Protein AF-A0A377BA95-F1 (afdb_monomer_lite)

Secondary structure (DSSP, 8-state):
-TTTTTTHHHHHHHSS------------EE-TTS-EE--HHHHHHHHHHHHHHHHHHHHHTSTHHHHHHHHHHHHHHT--TTSS-HHHHHHHHHHHHHHHHHHHHHHHIIIIIHHHHTT-S-HHHHHHHHHHHHHHHHHHHS-HHHHHHHHHHTT------SSTTTSSSS-TT-SSSHHHHHHHHHHHTTTTSS---S---------S----PPP------

Organism: Escherichia coli (NCBI:txid562)

Structure (mmCIF, N/CA/C/O backbone):
data_AF-A0A377BA95-F1
#
_entry.id   AF-A0A377BA95-F1
#
loop_
_atom_site.group_PDB
_atom_site.id
_atom_site.type_symbol
_atom_site.label_atom_id
_atom_site.label_alt_id
_atom_site.label_comp_id
_atom_site.label_asym_id
_atom_site.label_entity_id
_atom_site.label_seq_id
_atom_site.pdbx_PDB_ins_code
_atom_site.Cartn_x
_atom_site.Cartn_y
_atom_site.Cartn_z
_atom_site.occupancy
_atom_site.B_iso_or_equiv
_atom_site.auth_seq_id
_atom_site.auth_comp_id
_atom_site.auth_asym_id
_atom_site.auth_atom_id
_atom_site.pdbx_PDB_model_num
ATOM 1 N N . MET A 1 1 ? 21.806 44.034 -6.966 1.00 55.59 1 MET A N 1
ATOM 2 C CA . MET A 1 1 ? 20.573 43.226 -6.787 1.00 55.59 1 MET A CA 1
ATOM 3 C C . MET A 1 1 ? 20.819 41.793 -6.278 1.00 55.59 1 MET A C 1
ATOM 5 O O . MET A 1 1 ? 20.029 41.333 -5.473 1.00 55.59 1 MET A O 1
ATOM 9 N N . ARG A 1 2 ? 21.925 41.099 -6.617 1.00 59.31 2 ARG A N 1
ATOM 10 C CA . ARG A 1 2 ? 22.234 39.731 -6.110 1.00 59.31 2 ARG A CA 1
ATOM 11 C C . ARG A 1 2 ? 22.498 39.597 -4.599 1.00 59.31 2 ARG A C 1
ATOM 13 O O . ARG A 1 2 ? 22.296 38.520 -4.063 1.00 59.31 2 ARG A O 1
ATOM 20 N N . ARG A 1 3 ? 22.920 40.667 -3.908 1.00 57.91 3 ARG A N 1
ATOM 21 C CA . ARG A 1 3 ? 23.192 40.630 -2.455 1.00 57.91 3 ARG A CA 1
ATOM 22 C C . ARG A 1 3 ? 21.936 40.708 -1.579 1.00 57.91 3 ARG A C 1
ATOM 24 O O . ARG A 1 3 ? 21.988 40.276 -0.440 1.00 57.91 3 ARG A O 1
ATOM 31 N N . LEU A 1 4 ? 20.812 41.200 -2.110 1.00 59.03 4 LEU A N 1
ATOM 3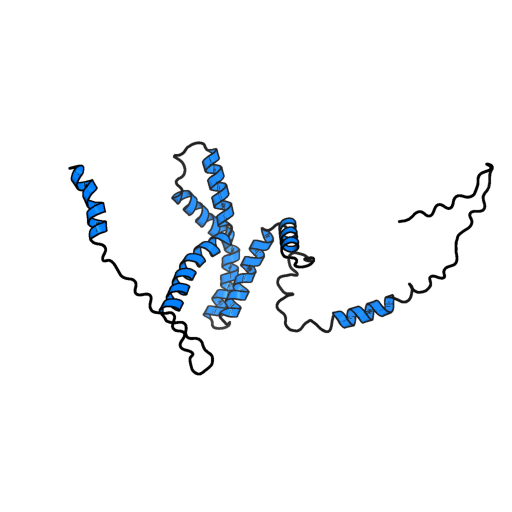2 C CA . LEU A 1 4 ? 19.538 41.271 -1.376 1.00 59.03 4 LEU A CA 1
ATOM 33 C C . LEU A 1 4 ? 18.839 39.903 -1.285 1.00 59.03 4 LEU A C 1
ATOM 35 O O . LEU A 1 4 ? 18.187 39.614 -0.289 1.00 59.03 4 LEU A O 1
ATOM 39 N N . LEU A 1 5 ? 19.053 39.024 -2.270 1.00 60.06 5 LEU A N 1
ATOM 40 C CA . LEU A 1 5 ? 18.499 37.662 -2.292 1.00 60.06 5 LEU A CA 1
ATOM 41 C C . LEU A 1 5 ? 19.150 36.722 -1.262 1.00 60.06 5 LEU A C 1
ATOM 43 O O . LEU A 1 5 ? 18.527 35.756 -0.840 1.00 60.06 5 LEU A O 1
ATOM 47 N N . SER A 1 6 ? 20.376 37.019 -0.821 1.00 61.09 6 SER A N 1
ATOM 48 C CA . SER A 1 6 ? 21.099 36.218 0.178 1.00 61.09 6 SER A CA 1
ATOM 49 C C . SER A 1 6 ? 20.719 36.553 1.625 1.00 61.09 6 SER A C 1
ATOM 51 O O . SER A 1 6 ? 20.999 35.761 2.518 1.00 61.09 6 SER A O 1
ATOM 53 N N . VAL A 1 7 ? 20.087 37.709 1.869 1.00 67.25 7 VAL A N 1
ATOM 54 C CA . VAL A 1 7 ? 19.721 38.175 3.223 1.00 67.25 7 VAL A CA 1
ATOM 55 C C . VAL A 1 7 ? 18.306 37.727 3.614 1.00 67.25 7 VAL A C 1
ATOM 57 O O . VAL A 1 7 ? 18.031 37.518 4.792 1.00 67.25 7 VAL A O 1
ATOM 60 N N . ALA A 1 8 ? 17.429 37.486 2.635 1.00 65.69 8 ALA A N 1
ATOM 61 C CA . ALA A 1 8 ? 16.061 37.014 2.854 1.00 65.69 8 ALA A CA 1
ATOM 62 C C . ALA A 1 8 ? 15.936 35.710 3.685 1.00 65.69 8 ALA A C 1
ATOM 64 O O . ALA A 1 8 ? 15.113 35.694 4.599 1.00 65.69 8 ALA A O 1
ATOM 65 N N . PRO A 1 9 ? 16.733 34.640 3.466 1.00 65.31 9 PRO A N 1
ATOM 66 C CA . PRO A 1 9 ? 16.607 33.421 4.273 1.00 65.31 9 PRO A CA 1
ATOM 67 C C . PRO A 1 9 ? 17.127 33.590 5.708 1.00 65.31 9 PRO A C 1
ATOM 69 O O . PRO A 1 9 ? 16.629 32.933 6.618 1.00 65.31 9 PRO A O 1
ATOM 72 N N . VAL A 1 10 ? 18.085 34.497 5.930 1.00 71.88 10 VAL A N 1
ATOM 73 C CA . VAL A 1 10 ? 18.627 34.801 7.267 1.00 71.88 10 VAL A CA 1
ATOM 74 C C . VAL A 1 10 ? 17.634 35.638 8.072 1.00 71.88 10 VAL A C 1
ATOM 76 O O . VAL A 1 10 ? 17.436 35.391 9.258 1.00 71.88 10 VAL A O 1
ATOM 79 N N . LEU A 1 11 ? 16.951 36.581 7.417 1.00 67.62 11 LEU A N 1
ATOM 80 C CA . LEU A 1 11 ? 15.905 37.382 8.051 1.00 67.62 11 LEU A CA 1
ATOM 81 C C . LEU A 1 11 ? 14.673 36.531 8.410 1.00 67.62 11 LEU A C 1
ATOM 83 O O . LEU A 1 11 ? 14.057 36.755 9.447 1.00 67.62 11 LEU A O 1
ATOM 87 N N . LEU A 1 12 ? 14.351 35.519 7.593 1.00 67.00 12 LEU A N 1
ATOM 88 C CA . LEU A 1 12 ? 13.265 34.571 7.866 1.00 67.00 12 LEU A CA 1
ATOM 89 C C . LEU A 1 12 ? 13.580 33.644 9.056 1.00 67.00 12 LEU A C 1
ATOM 91 O O . LEU A 1 12 ? 12.680 33.306 9.818 1.00 67.00 12 LEU A O 1
ATOM 95 N N . TRP A 1 13 ? 14.855 33.292 9.257 1.00 68.81 13 TRP A N 1
ATOM 96 C CA . TRP A 1 13 ? 15.325 32.547 10.434 1.00 68.81 13 TRP A CA 1
ATOM 97 C C . TRP A 1 13 ? 15.344 33.382 11.723 1.00 68.81 13 TRP A C 1
ATOM 99 O O . TRP A 1 13 ? 15.271 32.825 12.813 1.00 68.81 13 TRP A O 1
ATOM 109 N N . LEU A 1 14 ? 15.430 34.713 11.622 1.00 67.00 14 LEU A N 1
ATOM 110 C CA . LEU A 1 14 ? 15.412 35.597 12.794 1.00 67.00 14 LEU A CA 1
ATOM 111 C C . LEU A 1 14 ? 13.997 35.870 13.325 1.00 67.00 14 LEU A C 1
ATOM 113 O O . LEU A 1 14 ? 13.842 36.248 14.482 1.00 67.00 14 LEU A O 1
ATOM 117 N N . VAL A 1 15 ? 12.977 35.716 12.474 1.00 62.31 15 VAL A N 1
ATOM 118 C CA . VAL A 1 15 ? 11.579 36.057 12.791 1.00 62.31 15 VAL A CA 1
ATOM 119 C C . VAL A 1 15 ? 10.774 34.844 13.255 1.00 62.31 15 VAL A C 1
ATOM 121 O O . VAL A 1 15 ? 9.654 35.015 13.727 1.00 62.31 15 VAL A O 1
ATOM 124 N N . THR A 1 16 ? 11.317 33.622 13.211 1.00 66.62 16 THR A N 1
ATOM 125 C CA . THR A 1 16 ? 10.675 32.499 13.903 1.00 66.62 16 THR A CA 1
ATOM 126 C C . THR A 1 16 ? 10.673 32.780 15.405 1.00 66.62 16 THR A C 1
ATOM 128 O O . THR A 1 16 ? 11.751 32.795 16.006 1.00 66.62 16 THR A O 1
ATOM 131 N N . PRO A 1 17 ? 9.508 32.995 16.047 1.00 56.81 17 PRO A N 1
ATOM 132 C CA . PRO A 1 17 ? 9.472 33.017 17.495 1.00 56.81 17 PRO A CA 1
ATOM 133 C C . PRO A 1 17 ? 9.984 31.660 17.977 1.00 56.81 17 PRO A C 1
ATOM 135 O O . PRO A 1 17 ? 9.558 30.615 17.480 1.00 56.81 17 PRO A O 1
ATOM 138 N N . LEU A 1 18 ? 10.911 31.686 18.936 1.00 57.94 18 LEU A N 1
ATOM 139 C CA . LEU A 1 18 ? 11.235 30.542 19.779 1.00 57.94 18 LEU A CA 1
ATOM 140 C C . LEU A 1 18 ? 9.944 30.135 20.492 1.00 57.94 18 LEU A C 1
ATOM 142 O O . LEU A 1 18 ? 9.647 30.579 21.600 1.00 57.94 18 LEU A O 1
ATOM 146 N N . ALA A 1 19 ? 9.138 29.322 19.818 1.00 49.16 19 ALA A N 1
ATOM 147 C CA . ALA A 1 19 ? 8.060 28.592 20.434 1.00 49.16 19 ALA A CA 1
ATOM 148 C C . ALA A 1 19 ? 8.733 27.586 21.366 1.00 49.16 19 ALA A C 1
ATOM 150 O O . ALA A 1 19 ? 9.127 26.493 20.959 1.00 49.16 19 ALA A O 1
ATOM 151 N N . PHE A 1 20 ? 8.917 27.986 22.623 1.00 51.22 20 PHE A N 1
ATOM 152 C CA . PHE A 1 20 ? 9.126 27.046 23.707 1.00 51.22 20 PHE A CA 1
ATOM 153 C C . PHE A 1 20 ? 7.894 26.145 23.733 1.00 51.22 20 PHE A C 1
ATOM 155 O O . PHE A 1 20 ? 6.851 26.504 24.279 1.00 51.22 20 PHE A O 1
ATOM 162 N N . ALA A 1 21 ? 8.001 24.986 23.086 1.00 46.81 21 ALA A N 1
ATOM 163 C CA . ALA A 1 21 ? 7.075 23.889 23.269 1.00 46.81 21 ALA A CA 1
ATOM 164 C C . ALA A 1 21 ? 7.226 23.417 24.720 1.00 46.81 21 ALA A C 1
ATOM 166 O O . ALA A 1 21 ? 8.024 22.541 25.043 1.00 46.81 21 ALA A O 1
ATOM 167 N N . GLN A 1 22 ? 6.488 24.062 25.617 1.00 54.12 22 GLN A N 1
ATOM 168 C CA . GLN A 1 22 ? 6.165 23.523 26.926 1.00 54.12 22 GLN A CA 1
ATOM 169 C C . GLN A 1 22 ? 5.356 22.251 26.668 1.00 54.12 22 GLN A C 1
ATOM 171 O O . GLN A 1 22 ? 4.165 22.317 26.387 1.00 54.12 22 GLN A O 1
ATOM 176 N N . LEU A 1 23 ? 6.045 21.107 26.659 1.00 54.56 23 LEU A N 1
ATOM 177 C CA . LEU A 1 23 ? 5.448 19.775 26.612 1.00 54.56 23 LEU A CA 1
ATOM 178 C C . LEU A 1 23 ? 4.466 19.676 27.788 1.00 54.56 23 LEU A C 1
ATOM 180 O O . LEU A 1 23 ? 4.922 19.606 28.934 1.00 54.56 23 LEU A O 1
ATOM 184 N N . PRO A 1 24 ? 3.139 19.696 27.556 1.00 53.31 24 PRO A N 1
ATOM 185 C CA . PRO A 1 24 ? 2.188 19.474 28.627 1.00 53.31 24 PRO A CA 1
ATOM 186 C C . PRO A 1 24 ? 2.410 18.040 29.091 1.00 53.31 24 PRO A C 1
ATOM 188 O O . PRO A 1 24 ? 2.323 17.104 28.292 1.00 53.31 24 PRO A O 1
ATOM 191 N N . GLY A 1 25 ? 2.782 17.898 30.362 1.00 53.62 25 GLY A N 1
ATOM 192 C CA . GLY A 1 25 ? 3.110 16.625 30.980 1.00 53.62 25 GLY A CA 1
ATOM 193 C C . GLY A 1 25 ? 2.085 15.550 30.637 1.00 53.62 25 GLY A C 1
ATOM 194 O O . GLY A 1 25 ? 0.875 15.777 30.656 1.00 53.62 25 GLY A O 1
ATOM 195 N N . ILE A 1 26 ? 2.597 14.366 30.318 1.00 54.75 26 ILE A N 1
ATOM 196 C CA . ILE A 1 26 ? 1.829 13.130 30.233 1.00 54.75 26 ILE A CA 1
ATOM 197 C C . ILE A 1 26 ? 1.264 12.867 31.637 1.00 54.75 26 ILE A C 1
ATOM 199 O O . ILE A 1 26 ? 1.910 12.231 32.463 1.00 54.75 26 ILE A O 1
ATOM 203 N N . THR A 1 27 ? 0.098 13.427 31.958 1.00 56.44 27 THR A N 1
ATOM 204 C CA . THR A 1 27 ? -0.624 13.126 33.194 1.00 56.44 27 THR A CA 1
ATOM 205 C C . THR A 1 27 ? -1.756 12.167 32.845 1.00 56.44 27 THR A C 1
ATOM 207 O O . THR A 1 27 ? -2.765 12.536 32.250 1.00 56.44 27 THR A O 1
ATOM 210 N N . SER A 1 28 ? -1.567 10.888 33.163 1.00 51.59 28 SER A N 1
ATOM 211 C CA . SER A 1 28 ? -2.668 9.929 33.210 1.00 51.59 28 SER A CA 1
ATOM 212 C C . SER A 1 28 ? -3.498 10.262 34.447 1.00 51.59 28 SER A C 1
ATOM 214 O O . SER A 1 28 ? -3.078 9.969 35.567 1.00 51.59 28 SER A O 1
ATOM 216 N N . GLN A 1 29 ? -4.642 10.921 34.273 1.00 56.03 29 GLN A N 1
ATOM 217 C CA . GLN A 1 29 ? -5.657 10.954 35.322 1.00 56.03 29 GLN A CA 1
ATOM 218 C C . GLN A 1 29 ? -6.496 9.676 35.189 1.00 56.03 29 GLN A C 1
ATOM 220 O O . GLN A 1 29 ? -7.178 9.508 34.178 1.00 56.03 29 GLN A O 1
ATOM 225 N N . PRO A 1 30 ? -6.427 8.738 36.150 1.00 57.16 30 PRO A N 1
ATOM 226 C CA . PRO A 1 30 ? -7.321 7.592 36.153 1.00 57.16 30 PRO A CA 1
ATOM 227 C C . PRO A 1 30 ? -8.749 8.072 36.438 1.00 57.16 30 PRO A C 1
ATOM 229 O O . PRO A 1 30 ? -9.009 8.719 37.455 1.00 57.16 30 PRO A O 1
ATOM 232 N N . LEU A 1 31 ? -9.673 7.761 35.529 1.00 60.50 31 LEU A N 1
ATOM 233 C CA . LEU A 1 31 ? -11.098 8.023 35.702 1.00 60.50 31 LEU A CA 1
ATOM 234 C C . LEU A 1 31 ? -11.688 6.987 36.686 1.00 60.50 31 LEU A C 1
ATOM 236 O O . LEU A 1 31 ? -11.279 5.817 36.636 1.00 60.50 31 LEU A O 1
ATOM 240 N N . PRO A 1 32 ? -12.650 7.345 37.564 1.00 53.50 32 PRO A N 1
ATOM 241 C CA . PRO A 1 32 ? -13.314 6.377 38.436 1.00 53.50 32 PRO A CA 1
ATOM 242 C C . PRO A 1 32 ? -14.109 5.389 37.568 1.00 53.50 32 PRO A C 1
ATOM 244 O O . PRO A 1 32 ? -15.165 5.726 37.045 1.00 53.50 32 PRO A O 1
ATOM 247 N N . GLY A 1 33 ? -13.555 4.192 37.346 1.00 54.16 33 GLY A N 1
ATOM 248 C CA . GLY A 1 33 ? -14.111 3.187 36.427 1.00 54.16 33 GLY A CA 1
ATOM 249 C C . GLY A 1 33 ? -13.086 2.363 35.637 1.00 54.16 33 GLY A C 1
ATOM 250 O O . GLY A 1 33 ? -13.480 1.558 34.803 1.00 54.16 33 GLY A O 1
ATOM 251 N N . GLY A 1 34 ? -11.778 2.541 35.866 1.00 60.97 34 GLY A N 1
ATOM 252 C CA . GLY A 1 34 ? -10.737 1.732 35.208 1.00 60.97 34 GLY A CA 1
ATOM 253 C C . GLY A 1 34 ? -10.399 2.166 33.775 1.00 60.97 34 GLY A C 1
ATOM 254 O O . GLY A 1 34 ? -9.572 1.533 33.123 1.00 60.97 34 GLY A O 1
ATOM 255 N N . GLY A 1 35 ? -10.989 3.265 33.296 1.00 62.91 35 GLY A N 1
ATOM 256 C CA . GLY A 1 35 ? -10.611 3.916 32.045 1.00 62.91 35 GLY A CA 1
ATOM 257 C C . GLY A 1 35 ? -9.409 4.840 32.242 1.00 62.91 35 GLY A C 1
ATOM 258 O O . GLY A 1 35 ? -9.442 5.753 33.068 1.00 62.91 35 GLY A O 1
ATOM 259 N N . GLN A 1 36 ? -8.346 4.618 31.471 1.00 62.12 36 GLN A N 1
ATOM 260 C CA . GLN A 1 36 ? -7.231 5.557 31.361 1.00 62.12 36 GLN A CA 1
ATOM 261 C C . GLN A 1 36 ? -7.606 6.623 30.324 1.00 62.12 36 GLN A C 1
ATOM 263 O O . GLN A 1 36 ? -7.610 6.341 29.125 1.00 62.12 36 GLN A O 1
ATOM 268 N N . SER A 1 37 ? -7.937 7.842 30.759 1.00 58.00 37 SER A N 1
ATOM 269 C CA . SER A 1 37 ? -8.022 8.974 29.834 1.00 58.00 37 SER A CA 1
ATOM 270 C C . SER A 1 37 ? -6.602 9.442 29.530 1.00 58.00 37 SER A C 1
ATOM 272 O O . SER A 1 37 ? -5.944 10.060 30.371 1.00 58.00 37 SER A O 1
ATOM 274 N N . TRP A 1 38 ? -6.109 9.111 28.339 1.00 58.25 38 TRP A N 1
ATOM 275 C CA . TRP A 1 38 ? -4.887 9.701 27.804 1.00 58.25 38 TRP A CA 1
ATOM 276 C C . TRP A 1 38 ? -5.086 11.211 27.706 1.00 58.25 38 TRP A C 1
ATOM 278 O O . TRP A 1 38 ? -6.139 11.669 27.261 1.00 58.25 38 TRP A O 1
ATOM 288 N N . SER A 1 39 ? -4.104 11.998 28.145 1.00 71.19 39 SER A N 1
ATOM 289 C CA . SER A 1 39 ? -4.204 13.449 28.039 1.00 71.19 39 SER A CA 1
ATOM 290 C C . SER A 1 39 ? -4.442 13.840 26.569 1.00 71.19 39 SER A C 1
ATOM 292 O O . SER A 1 39 ? -3.853 13.253 25.658 1.00 71.19 39 SER A O 1
ATOM 294 N N . LEU A 1 40 ? -5.318 14.825 26.327 1.00 73.44 40 LEU A N 1
ATOM 295 C CA . LEU A 1 40 ? -5.670 15.350 24.993 1.00 73.44 40 LEU A CA 1
ATOM 296 C C . LEU A 1 40 ? -4.461 15.526 24.034 1.00 73.44 40 LEU A C 1
ATOM 298 O O . LEU A 1 40 ? -4.613 15.241 22.840 1.00 73.44 40 LEU A O 1
ATOM 302 N N . PRO A 1 41 ? -3.248 15.907 24.501 1.00 81.62 41 PRO A N 1
ATOM 303 C CA . PRO A 1 41 ? -2.050 15.941 23.659 1.00 81.62 41 PRO A CA 1
ATOM 304 C C . PRO A 1 41 ? -1.601 14.570 23.127 1.00 81.62 41 PRO A C 1
ATOM 306 O O . PRO A 1 41 ? -1.212 14.475 21.965 1.00 81.62 41 PRO A O 1
ATOM 309 N N . VAL A 1 42 ? -1.673 13.501 23.928 1.00 85.69 42 VAL A N 1
ATOM 310 C CA . VAL A 1 42 ? -1.249 12.146 23.522 1.00 85.69 42 VAL A CA 1
ATOM 311 C C . VAL A 1 42 ? -2.207 11.563 22.493 1.00 85.69 42 VAL A C 1
ATOM 313 O O . VAL A 1 42 ? -1.766 11.028 21.478 1.00 85.69 42 VAL A O 1
ATOM 316 N N . GLN A 1 43 ? -3.516 11.714 22.709 1.00 83.94 43 GLN A N 1
ATOM 317 C CA . GLN A 1 43 ? -4.520 11.258 21.747 1.00 83.94 43 GLN A CA 1
ATOM 318 C C . GLN A 1 43 ? -4.360 11.968 20.394 1.00 83.94 43 GLN A C 1
ATOM 320 O O . GLN A 1 43 ? -4.393 11.321 19.347 1.00 83.94 43 GLN A O 1
ATOM 325 N N . THR A 1 44 ? -4.110 13.281 20.411 1.00 89.12 44 THR A N 1
ATOM 326 C CA . THR A 1 44 ? -3.874 14.071 19.192 1.00 89.12 44 THR A CA 1
ATOM 327 C C . THR A 1 44 ? -2.578 13.656 18.489 1.00 89.12 44 THR A C 1
ATOM 329 O O . THR A 1 44 ? -2.560 13.508 17.267 1.00 89.12 44 THR A O 1
ATOM 332 N N . LEU A 1 45 ? -1.503 13.402 19.244 1.00 90.56 45 LEU A N 1
ATOM 333 C CA . LEU A 1 45 ? -0.227 12.928 18.702 1.00 90.56 45 LEU A CA 1
ATOM 334 C C . LEU A 1 45 ? -0.380 11.580 17.983 1.00 90.56 45 LEU A C 1
ATOM 336 O O . LEU A 1 45 ? 0.081 11.426 16.849 1.00 90.56 45 LEU A O 1
ATOM 340 N N . VAL A 1 46 ? -1.047 10.614 18.622 1.00 90.44 46 VAL A N 1
ATOM 341 C CA . VAL A 1 46 ? -1.304 9.288 18.039 1.00 90.44 46 VAL A CA 1
ATOM 342 C C . VAL A 1 46 ? -2.201 9.400 16.808 1.00 90.44 46 VAL A C 1
ATOM 344 O O . VAL A 1 46 ? -1.946 8.724 15.811 1.00 90.44 46 VAL A O 1
ATOM 347 N N . PHE A 1 47 ? -3.203 10.282 16.830 1.00 91.62 47 PHE A N 1
ATOM 348 C CA . PHE A 1 47 ? -4.089 10.507 15.689 1.00 91.62 47 PHE A CA 1
ATOM 349 C C . PHE A 1 47 ? -3.339 11.054 14.468 1.00 91.62 47 PHE A C 1
ATOM 351 O O . PHE A 1 47 ? -3.431 10.475 13.387 1.00 91.62 47 PHE A O 1
ATOM 358 N N . ILE A 1 48 ? -2.535 12.111 14.638 1.00 92.62 48 ILE A N 1
ATOM 359 C CA . ILE A 1 48 ? -1.747 12.701 13.541 1.00 92.62 48 ILE A CA 1
ATOM 360 C C . ILE A 1 48 ? -0.720 11.694 13.012 1.00 92.62 48 ILE A C 1
ATOM 362 O O . ILE A 1 48 ? -0.552 11.565 11.801 1.00 92.62 48 ILE A O 1
ATOM 366 N N . THR A 1 49 ? -0.074 10.941 13.905 1.00 93.94 49 THR A N 1
ATOM 367 C CA . THR A 1 49 ? 0.876 9.889 13.513 1.00 93.94 49 THR A CA 1
ATOM 368 C C . THR A 1 49 ? 0.178 8.788 12.719 1.00 93.94 49 THR A C 1
ATOM 370 O O . THR A 1 49 ? 0.658 8.374 11.671 1.00 93.94 49 THR A O 1
ATOM 373 N N . SER A 1 50 ? -0.994 8.335 13.159 1.00 94.25 50 SER A N 1
ATOM 374 C CA . SER A 1 50 ? -1.747 7.302 12.439 1.00 94.25 50 SER A CA 1
ATOM 375 C C . SER A 1 50 ? -2.181 7.797 11.058 1.00 94.25 50 SER A C 1
ATOM 377 O O . SER A 1 50 ? -2.041 7.075 10.074 1.00 94.25 50 SER A O 1
ATOM 379 N N . LEU A 1 51 ? -2.629 9.051 10.958 1.00 94.06 51 LEU A N 1
ATOM 380 C CA . LEU A 1 51 ? -3.090 9.655 9.707 1.00 94.06 51 LEU A CA 1
ATOM 381 C C . LEU A 1 51 ? -1.980 9.717 8.645 1.00 94.06 51 LEU A C 1
ATOM 383 O O . LEU A 1 51 ? -2.262 9.505 7.468 1.00 94.06 51 LEU A O 1
ATOM 387 N N . THR A 1 52 ? -0.719 9.933 9.033 1.00 94.50 52 THR A N 1
ATOM 388 C CA . THR A 1 52 ? 0.413 9.930 8.086 1.00 94.50 52 THR A CA 1
ATOM 389 C C . THR A 1 52 ? 0.857 8.525 7.676 1.00 94.50 52 THR A C 1
ATOM 391 O O . THR A 1 52 ? 1.290 8.333 6.539 1.00 94.50 52 THR A O 1
ATOM 394 N N . PHE A 1 53 ? 0.719 7.529 8.556 1.00 95.81 53 PHE A N 1
ATOM 395 C CA . PHE A 1 53 ? 1.107 6.144 8.269 1.00 95.81 53 PHE A CA 1
ATOM 396 C C . PHE A 1 53 ? 0.071 5.375 7.447 1.00 95.81 53 PHE A C 1
ATOM 398 O O . PHE A 1 53 ? 0.456 4.581 6.588 1.00 95.81 53 PHE A O 1
ATOM 405 N N . ILE A 1 54 ? -1.225 5.619 7.666 1.00 94.62 54 ILE A N 1
ATOM 406 C CA . ILE A 1 54 ? -2.320 4.966 6.930 1.00 94.62 54 ILE A CA 1
ATOM 407 C C . ILE A 1 54 ? -2.112 4.994 5.404 1.00 94.62 54 ILE A C 1
ATOM 409 O O . ILE A 1 54 ? -2.131 3.920 4.803 1.00 94.62 54 ILE A O 1
ATOM 413 N N . PRO A 1 55 ? -1.858 6.142 4.741 1.00 90.69 55 PRO A N 1
ATOM 414 C CA . PRO A 1 55 ? -1.692 6.162 3.290 1.00 90.69 55 PRO A CA 1
ATOM 415 C C . PRO A 1 55 ? -0.449 5.389 2.834 1.00 90.69 55 PRO A C 1
ATOM 417 O O . PRO A 1 55 ? -0.488 4.731 1.798 1.00 90.69 55 PRO A O 1
ATOM 420 N N . ALA A 1 56 ? 0.639 5.413 3.609 1.00 93.00 56 ALA A N 1
ATOM 421 C CA . ALA A 1 56 ? 1.851 4.670 3.277 1.00 93.00 56 ALA A CA 1
ATOM 422 C C . ALA A 1 56 ? 1.622 3.152 3.361 1.00 93.00 56 ALA A C 1
ATOM 424 O O . ALA A 1 56 ? 1.975 2.425 2.432 1.00 93.00 56 ALA A O 1
ATOM 425 N N . ILE A 1 57 ? 0.986 2.683 4.439 1.00 93.25 57 ILE A N 1
ATOM 426 C CA . ILE A 1 57 ? 0.669 1.263 4.642 1.00 93.25 57 ILE A CA 1
ATOM 427 C C . ILE A 1 57 ? -0.314 0.776 3.574 1.00 93.25 57 ILE A C 1
ATOM 429 O O . ILE A 1 57 ? -0.085 -0.275 2.978 1.00 93.25 57 ILE A O 1
ATOM 433 N N . LEU A 1 58 ? -1.358 1.557 3.273 1.00 92.12 58 LEU A N 1
ATOM 434 C CA . LEU A 1 58 ? -2.324 1.212 2.229 1.00 92.12 58 LEU A CA 1
ATOM 435 C C . LEU A 1 58 ? -1.638 1.008 0.877 1.00 92.12 58 LEU A C 1
ATOM 437 O O . LEU A 1 58 ? -1.872 -0.007 0.227 1.00 92.12 58 LEU A O 1
ATOM 441 N N . LEU A 1 59 ? -0.736 1.910 0.480 1.00 92.88 59 LEU A N 1
ATOM 442 C CA . LEU A 1 59 ? 0.015 1.751 -0.766 1.00 92.88 59 LEU A CA 1
ATOM 443 C C . LEU A 1 59 ? 0.906 0.500 -0.748 1.00 92.88 59 LEU A C 1
ATOM 445 O O . LEU A 1 59 ? 0.941 -0.221 -1.747 1.00 92.88 59 LEU A O 1
ATOM 449 N N . MET A 1 60 ? 1.563 0.194 0.376 1.00 91.56 60 MET A N 1
ATOM 450 C CA . MET A 1 60 ? 2.402 -1.007 0.509 1.00 91.56 60 MET A CA 1
ATOM 451 C C . MET A 1 60 ? 1.610 -2.320 0.463 1.00 91.56 60 MET A C 1
ATOM 453 O O . MET A 1 60 ? 2.146 -3.324 -0.000 1.00 91.56 60 MET A O 1
ATOM 457 N N . MET A 1 61 ? 0.348 -2.318 0.899 1.00 90.62 61 MET A N 1
ATOM 458 C CA . MET A 1 61 ? -0.540 -3.488 0.838 1.00 90.62 61 MET A CA 1
ATOM 459 C C . MET A 1 61 ? -1.121 -3.743 -0.563 1.00 90.62 61 MET A C 1
ATOM 461 O O . MET A 1 61 ? -1.759 -4.771 -0.787 1.00 90.62 61 MET A O 1
ATOM 465 N N . THR A 1 62 ? -0.911 -2.834 -1.518 1.00 93.19 62 THR A N 1
ATOM 466 C CA . THR A 1 62 ? -1.419 -2.961 -2.894 1.00 93.19 62 THR A CA 1
ATOM 467 C C . THR A 1 62 ? -0.329 -3.346 -3.902 1.00 93.19 62 THR A C 1
ATOM 469 O O . THR A 1 62 ? 0.856 -3.448 -3.586 1.00 93.19 62 THR A O 1
ATOM 472 N N . SER A 1 63 ? -0.712 -3.504 -5.173 1.00 92.69 63 SER A N 1
ATOM 473 C CA . SER A 1 63 ? 0.223 -3.694 -6.291 1.00 92.69 63 SER A CA 1
ATOM 474 C C . SER A 1 63 ? 1.094 -2.470 -6.611 1.00 92.69 63 SER A C 1
ATOM 476 O O . SER A 1 63 ? 1.990 -2.577 -7.454 1.00 92.69 63 SER A O 1
ATOM 478 N N . PHE A 1 64 ? 0.865 -1.324 -5.961 1.00 95.25 64 PHE A N 1
ATOM 479 C CA . PHE A 1 64 ? 1.561 -0.065 -6.232 1.00 95.25 64 PHE A CA 1
ATOM 480 C C . PHE A 1 64 ? 3.091 -0.204 -6.172 1.00 95.25 64 PHE A C 1
ATOM 482 O O . PHE A 1 64 ? 3.787 0.207 -7.104 1.00 95.25 64 PHE A O 1
ATOM 489 N N . THR A 1 65 ? 3.619 -0.862 -5.133 1.00 93.25 65 THR A N 1
ATOM 490 C CA . THR A 1 65 ? 5.069 -1.052 -4.939 1.00 93.25 65 THR A CA 1
ATOM 491 C C . THR A 1 65 ? 5.714 -1.838 -6.085 1.00 93.25 65 THR A C 1
ATOM 493 O O . THR A 1 65 ? 6.810 -1.505 -6.530 1.00 93.25 65 THR A O 1
ATOM 496 N N . ARG A 1 66 ? 5.034 -2.861 -6.624 1.00 93.62 66 ARG A N 1
ATOM 497 C CA . ARG A 1 66 ? 5.560 -3.643 -7.756 1.00 93.62 66 ARG A CA 1
ATOM 498 C C . ARG A 1 66 ? 5.603 -2.796 -9.029 1.00 93.62 66 ARG A C 1
ATOM 500 O O . ARG A 1 66 ? 6.602 -2.820 -9.742 1.00 93.62 66 ARG A O 1
ATOM 507 N N . ILE A 1 67 ? 4.547 -2.028 -9.292 1.00 95.12 67 ILE A N 1
ATOM 508 C CA . ILE A 1 67 ? 4.425 -1.197 -10.498 1.00 95.12 67 ILE A CA 1
ATOM 509 C C . ILE A 1 67 ? 5.485 -0.089 -10.506 1.00 95.12 67 ILE A C 1
ATOM 511 O O . ILE A 1 67 ? 6.174 0.092 -11.511 1.00 95.12 67 ILE A O 1
ATOM 515 N N . ILE A 1 68 ? 5.672 0.617 -9.384 1.00 94.19 68 ILE A N 1
ATOM 516 C CA . ILE A 1 68 ? 6.635 1.724 -9.315 1.00 94.19 68 ILE A CA 1
ATOM 517 C C . ILE A 1 68 ? 8.085 1.247 -9.450 1.00 94.19 68 ILE A C 1
ATOM 519 O O . ILE A 1 68 ? 8.883 1.916 -10.107 1.00 94.19 68 ILE A O 1
ATOM 523 N N . ILE A 1 69 ? 8.421 0.071 -8.904 1.00 93.12 69 ILE A N 1
ATOM 524 C CA . ILE A 1 69 ? 9.749 -0.534 -9.077 1.00 93.12 69 ILE A CA 1
ATOM 525 C C . ILE A 1 69 ? 9.982 -0.874 -10.552 1.00 93.12 69 ILE A C 1
ATOM 527 O O . ILE A 1 69 ? 11.018 -0.503 -11.098 1.00 93.12 69 ILE A O 1
ATOM 531 N N . VAL A 1 70 ? 9.021 -1.516 -11.224 1.00 94.31 70 VAL A N 1
ATOM 532 C CA . VAL A 1 70 ? 9.146 -1.871 -12.650 1.00 94.31 70 VAL A CA 1
ATOM 533 C C . VAL A 1 70 ? 9.317 -0.623 -13.521 1.00 94.31 70 VAL A C 1
ATOM 535 O O . VAL A 1 70 ? 10.212 -0.584 -14.364 1.00 94.31 70 VAL A O 1
ATOM 538 N N . PHE A 1 71 ? 8.526 0.427 -13.289 1.00 92.69 71 PHE A N 1
ATOM 539 C CA . PHE A 1 71 ? 8.678 1.697 -14.007 1.00 92.69 71 PHE A CA 1
ATOM 540 C C . PHE A 1 71 ? 10.003 2.406 -13.694 1.00 92.69 71 PHE A C 1
ATOM 542 O O . PHE A 1 71 ? 10.602 3.005 -14.588 1.00 92.69 71 PHE A O 1
ATOM 549 N N . GLY A 1 72 ? 10.500 2.304 -12.459 1.00 89.50 72 GLY A N 1
ATOM 550 C CA . GLY A 1 72 ? 11.820 2.807 -12.077 1.00 89.50 72 GLY A CA 1
ATOM 551 C C . GLY A 1 72 ? 12.960 2.079 -12.795 1.00 89.50 72 GLY A C 1
ATOM 552 O O . GLY A 1 72 ? 13.875 2.723 -13.311 1.00 89.50 72 GLY A O 1
ATOM 553 N N . LEU A 1 73 ? 12.882 0.749 -12.894 1.00 91.31 73 LEU A N 1
ATOM 554 C CA . LEU A 1 73 ? 13.847 -0.059 -13.644 1.00 91.31 73 LEU A CA 1
ATOM 555 C C . LEU A 1 73 ? 13.806 0.264 -15.142 1.00 91.31 73 LEU A C 1
ATOM 557 O O . LEU A 1 73 ? 14.861 0.448 -15.749 1.00 91.31 73 LEU A O 1
ATOM 561 N N . LEU A 1 74 ? 12.609 0.408 -15.720 1.00 90.56 74 LEU A N 1
ATOM 562 C CA . LEU A 1 74 ? 12.440 0.788 -17.124 1.00 90.56 74 LEU A CA 1
ATOM 563 C C . LEU A 1 74 ? 13.057 2.160 -17.413 1.00 90.56 74 LEU A C 1
ATOM 565 O O . LEU A 1 74 ? 13.743 2.327 -18.417 1.00 90.56 74 LEU A O 1
ATOM 569 N N . ARG A 1 75 ? 12.873 3.130 -16.512 1.00 86.88 75 ARG A N 1
ATOM 570 C CA . ARG A 1 75 ? 13.498 4.450 -16.643 1.00 86.88 75 ARG A CA 1
ATOM 571 C C . ARG A 1 75 ? 15.022 4.358 -16.683 1.00 86.88 75 ARG A C 1
ATOM 573 O O . ARG A 1 75 ? 15.641 4.973 -17.544 1.00 86.88 75 ARG A O 1
ATOM 580 N N . ASN A 1 76 ? 15.620 3.601 -15.767 1.00 85.88 76 ASN A N 1
ATOM 581 C CA . ASN A 1 76 ? 17.074 3.443 -15.725 1.00 85.88 76 ASN A CA 1
ATOM 582 C C . ASN A 1 76 ? 17.601 2.753 -16.991 1.00 85.88 76 ASN A C 1
ATOM 584 O O . ASN A 1 76 ? 18.666 3.114 -17.488 1.00 85.88 76 ASN A O 1
ATOM 588 N N . ALA A 1 77 ? 16.830 1.815 -17.547 1.00 88.25 77 ALA A N 1
ATOM 589 C CA . ALA A 1 77 ? 17.176 1.114 -18.778 1.00 88.25 77 ALA A CA 1
ATOM 590 C C . ALA A 1 77 ? 17.167 2.018 -20.027 1.00 88.25 77 ALA A C 1
ATOM 592 O O . ALA A 1 77 ? 17.911 1.750 -20.965 1.00 88.25 77 ALA A O 1
ATOM 593 N N . LEU A 1 78 ? 16.379 3.101 -20.044 1.00 86.69 78 LEU A N 1
ATOM 594 C CA . LEU A 1 78 ? 16.342 4.047 -21.169 1.00 86.69 78 LEU A CA 1
ATOM 595 C C . LEU A 1 78 ? 17.604 4.921 -21.269 1.00 86.69 78 LEU A C 1
ATOM 597 O O . LEU A 1 78 ? 17.806 5.572 -22.291 1.00 86.69 78 LEU A O 1
ATOM 601 N N . GLY A 1 79 ? 18.447 4.974 -20.231 1.00 81.50 79 GLY A N 1
ATOM 602 C CA . GLY A 1 79 ? 19.725 5.701 -20.248 1.00 81.50 79 GLY A CA 1
ATOM 603 C C . GLY A 1 79 ? 19.616 7.229 -20.370 1.00 81.50 79 GLY A C 1
ATOM 604 O O . GLY A 1 79 ? 20.631 7.921 -20.342 1.00 81.50 79 GLY A O 1
ATOM 605 N N . THR A 1 80 ? 18.404 7.781 -20.476 1.00 81.88 80 THR A N 1
ATOM 606 C CA . THR A 1 80 ? 18.155 9.221 -20.593 1.00 81.88 80 THR A CA 1
ATOM 607 C C . THR A 1 80 ? 17.661 9.801 -19.263 1.00 81.88 80 THR A C 1
ATOM 609 O O . THR A 1 80 ? 16.620 9.366 -18.767 1.00 81.88 80 THR A O 1
ATOM 612 N N . PRO A 1 81 ? 18.313 10.830 -18.690 1.00 70.38 81 PRO A N 1
ATOM 613 C CA . PRO A 1 81 ? 17.881 11.435 -17.425 1.00 70.38 81 PRO A CA 1
ATOM 614 C C . PRO A 1 81 ? 16.568 12.233 -17.544 1.00 70.38 81 PRO A C 1
ATOM 616 O O . PRO A 1 81 ? 15.904 12.483 -16.534 1.00 70.38 81 PRO A O 1
ATOM 619 N N . SER A 1 82 ? 16.188 12.609 -18.770 1.00 72.56 82 SER A N 1
ATOM 620 C CA . SER A 1 82 ? 15.112 13.557 -19.086 1.00 72.56 82 SER A CA 1
ATOM 621 C C . SER A 1 82 ? 13.719 12.934 -19.219 1.00 72.56 82 SER A C 1
ATOM 623 O O . SER A 1 82 ? 12.737 13.669 -19.284 1.00 72.56 82 SER A O 1
ATOM 625 N N . ALA A 1 83 ? 13.607 11.605 -19.264 1.00 76.50 83 ALA A N 1
ATOM 626 C CA . ALA A 1 83 ? 12.329 10.922 -19.438 1.00 76.50 83 ALA A CA 1
ATOM 627 C C . ALA A 1 83 ? 12.194 9.737 -18.474 1.00 76.50 83 ALA A C 1
ATOM 629 O O . ALA A 1 83 ? 13.150 8.974 -18.333 1.00 76.50 83 ALA A O 1
ATOM 630 N N . PRO A 1 84 ? 11.014 9.498 -17.869 1.00 72.38 84 PRO A N 1
ATOM 631 C CA . PRO A 1 84 ? 9.903 10.405 -17.517 1.00 72.38 84 PRO A CA 1
ATOM 632 C C . PRO A 1 84 ? 10.060 11.006 -16.094 1.00 72.38 84 PRO A C 1
ATOM 634 O O . PRO A 1 84 ? 10.722 10.399 -15.246 1.00 72.38 84 PRO A O 1
ATOM 637 N N . PRO A 1 85 ? 9.450 12.171 -15.781 1.00 87.62 85 PRO A N 1
ATOM 638 C CA . PRO A 1 85 ? 9.519 12.777 -14.446 1.00 87.62 85 PRO A CA 1
ATOM 639 C C . PRO A 1 85 ? 8.826 11.905 -13.385 1.00 87.62 85 PRO A C 1
ATOM 641 O O . PRO A 1 85 ? 7.785 11.301 -13.648 1.00 87.62 85 PRO A O 1
ATOM 644 N N . ASN A 1 86 ? 9.360 11.888 -12.156 1.00 87.69 86 ASN A N 1
ATOM 645 C CA . ASN A 1 86 ? 8.863 11.037 -11.057 1.00 87.69 86 ASN A CA 1
ATOM 646 C C . ASN A 1 86 ? 7.365 11.224 -10.780 1.00 87.69 86 ASN A C 1
ATOM 648 O O . ASN A 1 86 ? 6.674 10.264 -10.463 1.00 87.69 86 ASN A O 1
ATOM 652 N N . GLN A 1 87 ? 6.863 12.451 -10.930 1.00 91.19 87 GLN A N 1
ATOM 653 C CA . GLN A 1 87 ? 5.450 12.775 -10.728 1.00 91.19 87 GLN A CA 1
ATOM 654 C C . GLN A 1 87 ? 4.538 12.067 -11.741 1.00 91.19 87 GLN A C 1
ATOM 656 O O . GLN A 1 87 ? 3.470 11.590 -11.369 1.00 91.19 87 GLN A O 1
ATOM 661 N N . VAL A 1 88 ? 4.970 11.939 -13.001 1.00 92.75 88 VAL A N 1
ATOM 662 C CA . VAL A 1 88 ? 4.194 11.242 -14.040 1.00 92.75 88 VAL A CA 1
ATOM 663 C C . VAL A 1 88 ? 4.213 9.736 -13.800 1.00 92.75 88 VAL A C 1
ATOM 665 O O . VAL A 1 88 ? 3.167 9.100 -13.882 1.00 92.75 88 VAL A O 1
ATOM 668 N N . LEU A 1 89 ? 5.367 9.168 -13.429 1.00 91.31 89 LEU A N 1
ATOM 669 C CA . LEU A 1 89 ? 5.458 7.749 -13.065 1.00 91.31 89 LEU A CA 1
ATOM 670 C C . LEU A 1 89 ? 4.557 7.410 -11.873 1.00 91.31 89 LEU A C 1
ATOM 672 O O . LEU A 1 89 ? 3.875 6.388 -11.896 1.00 91.31 89 LEU A O 1
ATOM 676 N N . LEU A 1 90 ? 4.521 8.286 -10.865 1.00 92.94 90 LEU A N 1
ATOM 677 C CA . LEU A 1 90 ? 3.649 8.140 -9.704 1.00 92.94 90 LEU A CA 1
ATOM 678 C C . LEU A 1 90 ? 2.167 8.169 -10.104 1.00 92.94 90 LEU A C 1
ATOM 680 O O . LEU A 1 90 ? 1.403 7.306 -9.677 1.00 92.94 90 LEU A O 1
ATOM 684 N N . GLY A 1 91 ? 1.769 9.126 -10.949 1.00 94.12 91 GLY A N 1
ATOM 685 C CA . GLY A 1 91 ? 0.391 9.240 -11.434 1.00 94.12 91 GLY A CA 1
ATOM 686 C C . GLY A 1 91 ? -0.055 8.024 -12.248 1.00 94.12 91 GLY A C 1
ATOM 687 O O . GLY A 1 91 ? -1.118 7.462 -11.987 1.00 94.12 91 GLY A O 1
ATOM 688 N N . LEU A 1 92 ? 0.786 7.564 -13.180 1.00 93.88 92 LEU A N 1
ATOM 689 C CA . LEU A 1 92 ? 0.526 6.356 -13.968 1.00 93.88 92 LEU A CA 1
ATOM 690 C C . LEU A 1 92 ? 0.444 5.104 -13.083 1.00 93.88 92 LEU A C 1
ATOM 692 O O . LEU A 1 92 ? -0.439 4.269 -13.281 1.00 93.88 92 LEU A O 1
ATOM 696 N N . ALA A 1 93 ? 1.329 4.982 -12.089 1.00 94.56 93 ALA A N 1
ATOM 697 C CA . ALA A 1 93 ? 1.325 3.856 -11.161 1.00 94.56 93 ALA A CA 1
ATOM 698 C C . ALA A 1 93 ? 0.052 3.817 -10.304 1.00 94.56 93 ALA A C 1
ATOM 700 O O . ALA A 1 93 ? -0.524 2.743 -10.129 1.00 94.56 93 ALA A O 1
ATOM 701 N N . LEU A 1 94 ? -0.418 4.963 -9.800 1.00 94.50 94 LEU A N 1
ATOM 702 C CA . LEU A 1 94 ? -1.664 5.036 -9.030 1.00 94.50 94 LEU A CA 1
ATOM 703 C C . LEU A 1 94 ? -2.885 4.687 -9.886 1.00 94.50 94 LEU A C 1
ATOM 705 O O . LEU A 1 94 ? -3.718 3.895 -9.451 1.00 94.50 94 LEU A O 1
ATOM 709 N N . PHE A 1 95 ? -2.964 5.201 -11.115 1.00 95.56 95 PHE A N 1
ATOM 710 C CA . PHE A 1 95 ? -4.070 4.883 -12.020 1.00 95.56 95 PHE A CA 1
ATOM 711 C C . PHE A 1 95 ? -4.137 3.383 -12.343 1.00 95.56 95 PHE A C 1
ATOM 713 O O . PHE A 1 95 ? -5.190 2.758 -12.219 1.00 95.56 95 PHE A O 1
ATOM 720 N N . LEU A 1 96 ? -2.994 2.775 -12.676 1.00 95.19 96 LEU A N 1
ATOM 721 C CA . LEU A 1 96 ? -2.925 1.340 -12.946 1.00 95.19 96 LEU A CA 1
ATOM 722 C C . LEU A 1 96 ? -3.210 0.498 -11.692 1.00 95.19 96 LEU A C 1
ATOM 724 O O . LEU A 1 96 ? -3.810 -0.570 -11.789 1.00 95.19 96 LEU A O 1
ATOM 728 N N . THR A 1 97 ? -2.821 0.986 -10.510 1.00 94.88 97 THR A N 1
ATOM 729 C CA . THR A 1 97 ? -3.142 0.330 -9.234 1.00 94.88 97 THR A CA 1
ATOM 730 C C . THR A 1 97 ? -4.647 0.297 -9.002 1.00 94.88 97 THR A C 1
ATOM 732 O O . THR A 1 97 ? -5.165 -0.767 -8.680 1.00 94.88 97 THR A O 1
ATOM 735 N N . PHE A 1 98 ? -5.366 1.405 -9.212 1.00 94.50 98 PHE A N 1
ATOM 736 C CA . PHE A 1 98 ? -6.829 1.410 -9.095 1.00 94.50 98 PHE A CA 1
ATOM 737 C C . PHE A 1 98 ? -7.490 0.443 -10.079 1.00 94.50 98 PHE A C 1
ATOM 739 O O . PHE A 1 98 ? -8.391 -0.293 -9.689 1.00 94.50 98 PHE A O 1
ATOM 746 N N . PHE A 1 99 ? -6.996 0.376 -11.318 1.00 95.06 99 PHE A N 1
ATOM 747 C CA . PHE A 1 99 ? -7.494 -0.577 -12.310 1.00 95.06 99 PHE A CA 1
ATOM 748 C C . PHE A 1 99 ? -7.320 -2.039 -11.860 1.00 95.06 99 PHE A C 1
ATOM 750 O O . PHE A 1 99 ? -8.261 -2.825 -11.927 1.00 95.06 99 PHE A O 1
ATOM 757 N N . ILE A 1 100 ? -6.140 -2.402 -11.347 1.00 94.12 100 ILE A N 1
ATOM 758 C CA . ILE A 1 100 ? -5.857 -3.765 -10.863 1.00 94.12 100 ILE A CA 1
ATOM 759 C C . ILE A 1 100 ? -6.628 -4.077 -9.570 1.00 94.12 100 ILE A C 1
ATOM 761 O O . ILE A 1 100 ? -7.031 -5.220 -9.357 1.00 94.12 100 ILE A O 1
ATOM 765 N N . MET A 1 101 ? -6.840 -3.075 -8.712 1.00 95.12 101 MET A N 1
ATOM 766 C CA . MET A 1 101 ? -7.502 -3.234 -7.413 1.00 95.12 101 MET A CA 1
ATOM 767 C C . MET A 1 101 ? -9.029 -3.112 -7.464 1.00 95.12 101 MET A C 1
ATOM 769 O O . MET A 1 101 ? -9.657 -3.390 -6.445 1.00 95.12 101 MET A O 1
ATOM 773 N N . SER A 1 102 ? -9.638 -2.775 -8.608 1.00 95.19 102 SER A N 1
ATOM 774 C CA . SER A 1 102 ? -11.103 -2.709 -8.773 1.00 95.19 102 SER A CA 1
ATOM 775 C C . SER A 1 102 ? -11.856 -3.875 -8.104 1.00 95.19 102 SER A C 1
ATOM 777 O O . SER A 1 102 ? -12.662 -3.599 -7.219 1.00 95.19 102 SER A O 1
ATOM 779 N N . PRO A 1 103 ? -11.549 -5.166 -8.371 1.00 93.38 103 PRO A N 1
ATOM 780 C CA . PRO A 1 103 ? -12.299 -6.274 -7.767 1.00 93.38 103 PRO A CA 1
ATOM 781 C C . PRO A 1 103 ? -12.129 -6.389 -6.245 1.00 93.38 103 PRO A C 1
ATOM 783 O O . PRO A 1 103 ? -12.970 -6.977 -5.572 1.00 93.38 103 PRO A O 1
ATOM 786 N N . VAL A 1 104 ? -11.033 -5.871 -5.685 1.00 94.44 104 VAL A N 1
ATOM 787 C CA . VAL A 1 104 ? -10.798 -5.869 -4.233 1.00 94.44 104 VAL A CA 1
ATOM 788 C C . VAL A 1 104 ? -11.603 -4.748 -3.580 1.00 94.44 104 VAL A C 1
ATOM 790 O O . VAL A 1 104 ? -12.226 -4.970 -2.545 1.00 94.44 104 VAL A O 1
ATOM 793 N N . ILE A 1 105 ? -11.626 -3.566 -4.203 1.00 93.44 105 ILE A N 1
ATOM 794 C CA . ILE A 1 105 ? -12.408 -2.413 -3.742 1.00 93.44 105 ILE A CA 1
ATOM 795 C C . ILE A 1 105 ? -13.905 -2.743 -3.773 1.00 93.44 105 ILE A C 1
ATOM 797 O O . ILE A 1 105 ? -14.594 -2.475 -2.791 1.00 93.44 105 ILE A O 1
ATOM 801 N N . ASP A 1 106 ? -14.382 -3.391 -4.839 1.00 95.19 106 ASP A N 1
ATOM 802 C CA . ASP A 1 106 ? -15.789 -3.784 -4.982 1.00 95.19 106 ASP A CA 1
ATOM 803 C C . ASP A 1 106 ? -16.230 -4.746 -3.867 1.00 95.19 106 ASP A C 1
ATOM 805 O O . ASP A 1 106 ? -17.271 -4.538 -3.243 1.00 95.19 106 ASP A O 1
ATOM 809 N N . LYS A 1 107 ? -15.408 -5.758 -3.542 1.00 94.12 107 LYS A N 1
ATOM 810 C CA . LYS A 1 107 ? -15.674 -6.670 -2.415 1.00 94.12 107 LYS A CA 1
ATOM 811 C C . LYS A 1 107 ? -15.734 -5.929 -1.079 1.00 94.12 107 LYS A C 1
ATOM 813 O O . LYS A 1 107 ? -16.674 -6.115 -0.317 1.00 94.12 107 LYS A O 1
ATOM 818 N N . ILE A 1 108 ? -14.764 -5.053 -0.801 1.00 94.12 108 ILE A N 1
ATOM 819 C CA . ILE A 1 108 ? -14.746 -4.259 0.442 1.00 94.12 108 ILE A CA 1
ATOM 820 C C . ILE A 1 108 ? -15.994 -3.369 0.538 1.00 94.12 108 ILE A C 1
ATOM 822 O O . ILE A 1 108 ? -16.563 -3.213 1.621 1.00 94.12 108 ILE A O 1
ATOM 826 N N . TYR A 1 109 ? -16.436 -2.795 -0.581 1.00 94.44 109 TYR A N 1
ATOM 827 C CA . TYR A 1 109 ? -17.619 -1.944 -0.612 1.00 94.44 109 TYR A CA 1
ATOM 828 C C . TYR A 1 109 ? -18.889 -2.719 -0.229 1.00 94.44 109 TYR A C 1
ATOM 830 O O . TYR A 1 109 ? -19.628 -2.288 0.657 1.00 94.44 109 TYR A O 1
ATOM 838 N N . VAL A 1 110 ? -19.109 -3.882 -0.847 1.00 94.62 110 VAL A N 1
ATOM 839 C CA . VAL A 1 110 ? -20.302 -4.711 -0.612 1.00 94.62 110 VAL A CA 1
ATOM 840 C C . VAL A 1 110 ? -20.274 -5.380 0.767 1.00 94.62 110 VAL A C 1
ATOM 842 O O . VAL A 1 110 ? -21.284 -5.363 1.469 1.00 94.62 110 VAL A O 1
ATOM 845 N N . ASP A 1 111 ? -19.128 -5.927 1.179 1.00 91.62 111 ASP A N 1
ATOM 846 C CA . ASP A 1 111 ? -19.036 -6.782 2.371 1.00 91.62 111 ASP A CA 1
ATOM 847 C C . ASP A 1 111 ? -18.794 -6.003 3.674 1.00 91.62 111 ASP A C 1
ATOM 849 O O . ASP A 1 111 ? -19.148 -6.487 4.752 1.00 91.62 111 ASP A O 1
ATOM 853 N N . ALA A 1 112 ? -18.189 -4.810 3.601 1.00 92.94 112 ALA A N 1
ATOM 854 C CA . ALA A 1 112 ? -17.847 -4.009 4.778 1.00 92.94 112 ALA A CA 1
ATOM 855 C C . ALA A 1 112 ? -18.517 -2.630 4.779 1.00 92.94 112 ALA A C 1
ATOM 857 O O . ALA A 1 112 ? -19.156 -2.270 5.766 1.00 92.94 112 ALA A O 1
ATOM 858 N N . TYR A 1 113 ? -18.404 -1.852 3.698 1.00 92.56 113 TYR A N 1
ATOM 859 C CA . TYR A 1 113 ? -18.876 -0.461 3.704 1.00 92.56 113 TYR A CA 1
ATOM 860 C C . TYR A 1 113 ? -20.405 -0.348 3.736 1.00 92.56 113 TYR A C 1
ATOM 862 O O . TYR A 1 113 ? -20.950 0.373 4.572 1.00 92.56 113 TYR A O 1
ATOM 870 N N . GLN A 1 114 ? -21.104 -1.073 2.864 1.00 93.69 114 GLN A N 1
ATOM 871 C CA . GLN A 1 114 ? -22.562 -1.026 2.787 1.00 93.69 114 GLN A CA 1
ATOM 872 C C . GLN A 1 114 ? -23.259 -1.494 4.080 1.00 93.69 114 GLN A C 1
ATOM 874 O O . GLN A 1 114 ? -24.072 -0.735 4.610 1.00 93.69 114 GLN A O 1
ATOM 879 N N . PRO A 1 115 ? -22.916 -2.657 4.677 1.00 92.44 115 PRO A N 1
ATOM 880 C CA . PRO A 1 115 ? -23.521 -3.068 5.944 1.00 92.44 115 PRO A CA 1
ATOM 881 C C . PRO A 1 115 ? -23.130 -2.166 7.122 1.00 92.44 115 PRO A C 1
ATOM 883 O O . PRO A 1 115 ? -23.917 -2.031 8.057 1.00 92.44 115 PRO A O 1
ATOM 886 N N . PHE A 1 116 ? -21.956 -1.526 7.090 1.00 92.81 116 PHE A N 1
ATOM 887 C CA . PHE A 1 116 ? -21.573 -0.539 8.103 1.00 92.81 116 PHE A CA 1
ATOM 888 C C . PHE A 1 116 ? -22.394 0.752 7.982 1.00 92.81 116 PHE A C 1
ATOM 890 O O . PHE A 1 116 ? -22.862 1.276 8.989 1.00 92.81 116 PHE A O 1
ATOM 897 N N . SER A 1 117 ? -22.630 1.237 6.758 1.00 92.56 117 SER A N 1
ATOM 898 C CA . SER A 1 117 ? -23.469 2.418 6.511 1.00 92.56 117 SER A CA 1
ATOM 899 C C . SER A 1 117 ? -24.943 2.191 6.858 1.00 92.56 117 SER A C 1
ATOM 901 O O . SER A 1 117 ? -25.653 3.152 7.135 1.00 92.56 117 SER A O 1
ATOM 903 N N . GLU A 1 118 ? -25.408 0.944 6.811 1.00 94.69 118 GLU A N 1
ATOM 904 C CA . GLU A 1 118 ? -26.756 0.538 7.223 1.00 94.69 118 GLU A CA 1
ATOM 905 C C . GLU A 1 118 ? -26.833 0.175 8.721 1.00 94.69 118 GLU A C 1
ATOM 907 O O . GLU A 1 118 ? -27.853 -0.348 9.165 1.00 94.69 118 GLU A O 1
ATOM 912 N N . GLU A 1 119 ? -25.759 0.413 9.489 1.00 91.88 119 GLU A N 1
ATOM 913 C CA . GLU A 1 119 ? -25.631 0.103 10.925 1.00 91.88 119 GLU A CA 1
ATOM 914 C C . GLU A 1 119 ? -25.900 -1.376 11.276 1.00 91.88 119 GLU A C 1
ATOM 916 O O . GLU A 1 119 ? -26.232 -1.721 12.411 1.00 91.88 119 GLU A O 1
ATOM 921 N N . LYS A 1 120 ? -25.730 -2.284 10.306 1.00 89.50 120 LYS A N 1
ATOM 922 C CA . LYS A 1 120 ? -25.968 -3.727 10.481 1.00 89.50 120 LYS A CA 1
ATOM 923 C C . LYS A 1 120 ? -24.815 -4.446 11.177 1.00 89.50 120 LYS A C 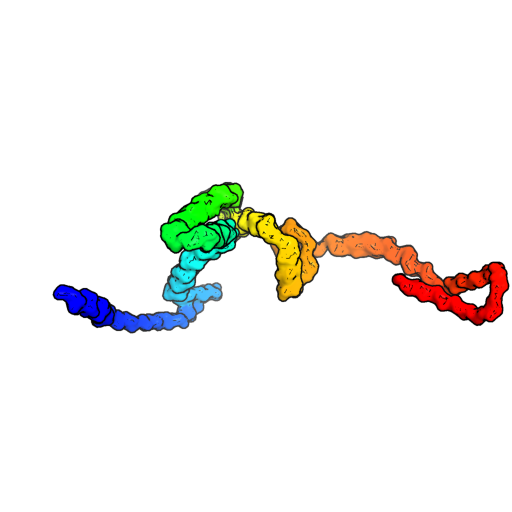1
ATOM 925 O O . LYS A 1 120 ? -25.034 -5.510 11.748 1.00 89.50 120 LYS A O 1
ATOM 930 N N . ILE A 1 121 ? -23.600 -3.900 11.099 1.00 90.75 121 ILE A N 1
ATOM 931 C CA . ILE A 1 121 ? -22.383 -4.487 11.676 1.00 90.75 121 ILE A CA 1
ATOM 932 C C . ILE A 1 121 ? -21.611 -3.466 12.512 1.00 90.75 121 ILE A C 1
ATOM 934 O O . ILE A 1 121 ? -21.634 -2.265 12.240 1.00 90.75 121 ILE A O 1
ATOM 938 N N . SER A 1 122 ? -20.889 -3.956 13.522 1.00 93.00 122 SER A N 1
ATOM 939 C CA . SER A 1 122 ? -19.980 -3.125 14.319 1.00 93.00 122 SER A CA 1
ATOM 940 C C . SER A 1 122 ? -18.749 -2.700 13.508 1.00 93.00 122 SER A C 1
ATOM 942 O O . SER A 1 122 ? -18.364 -3.361 12.542 1.00 93.00 122 SER A O 1
ATOM 944 N N . MET A 1 123 ? -18.076 -1.626 13.937 1.00 87.38 123 MET A N 1
ATOM 945 C CA . MET A 1 123 ? -16.823 -1.180 13.313 1.00 87.38 123 MET A CA 1
ATOM 946 C C . MET A 1 123 ? -15.751 -2.282 13.336 1.00 87.38 123 MET A C 1
ATOM 948 O O . MET A 1 123 ? -15.034 -2.458 12.356 1.00 87.38 123 MET A O 1
ATOM 952 N N . GLN A 1 124 ? -15.653 -3.061 14.420 1.00 90.31 124 GLN A N 1
ATOM 953 C CA . GLN A 1 124 ? -14.700 -4.172 14.509 1.00 90.31 124 GLN A CA 1
ATOM 954 C C . GLN A 1 124 ? -14.963 -5.242 13.442 1.00 90.31 124 GLN A C 1
ATOM 956 O O . GLN A 1 124 ? -14.031 -5.672 12.765 1.00 90.31 124 GLN A O 1
ATOM 961 N N . GLU A 1 125 ? -16.226 -5.627 13.253 1.00 90.25 125 GLU A N 1
ATOM 962 C CA . GLU A 1 125 ? -16.608 -6.630 12.255 1.00 90.25 125 GLU A CA 1
ATOM 963 C C . GLU A 1 125 ? -16.418 -6.107 10.822 1.00 90.25 125 GLU A C 1
ATOM 965 O O . GLU A 1 125 ? -15.972 -6.848 9.944 1.00 90.25 125 GLU A O 1
ATOM 970 N N . ALA A 1 126 ? -16.678 -4.816 10.586 1.00 88.75 126 ALA A N 1
ATOM 971 C CA . ALA A 1 126 ? -16.417 -4.170 9.301 1.00 88.75 126 ALA A CA 1
ATOM 972 C C . ALA A 1 126 ? -14.922 -4.190 8.939 1.00 88.75 126 ALA A C 1
ATOM 974 O O . ALA A 1 126 ? -14.570 -4.479 7.792 1.00 88.75 126 ALA A O 1
ATOM 975 N N . LEU A 1 127 ? -14.030 -3.941 9.908 1.00 90.44 127 LEU A N 1
ATOM 976 C CA . LEU A 1 127 ? -12.584 -4.068 9.694 1.00 90.44 127 LEU A CA 1
ATOM 977 C C . LEU A 1 127 ? -12.174 -5.511 9.385 1.00 90.44 127 LEU A C 1
ATOM 979 O O . LEU A 1 127 ? -11.348 -5.729 8.498 1.00 90.44 127 LEU A O 1
ATOM 983 N N . GLU A 1 128 ? -12.730 -6.489 10.099 1.00 90.31 128 GLU A N 1
ATOM 984 C CA . GLU A 1 128 ? -12.395 -7.900 9.899 1.00 90.31 128 GLU A CA 1
ATOM 985 C C . GLU A 1 128 ? -12.834 -8.390 8.513 1.00 90.31 128 GLU A C 1
ATOM 987 O O . GLU A 1 128 ? -12.017 -8.936 7.765 1.00 90.31 128 GLU A O 1
ATOM 992 N N . LYS A 1 129 ? -14.082 -8.105 8.121 1.00 90.25 129 LYS A N 1
ATOM 993 C CA . LYS A 1 129 ? -14.607 -8.418 6.782 1.00 90.25 129 LYS A CA 1
ATOM 994 C C . LYS A 1 129 ? -13.846 -7.685 5.681 1.00 90.25 129 LYS A C 1
ATOM 996 O O . LYS A 1 129 ? -13.489 -8.300 4.681 1.00 90.25 129 LYS A O 1
ATOM 1001 N N . GLY A 1 130 ? -13.509 -6.410 5.883 1.00 89.81 130 GLY A N 1
ATOM 1002 C CA . GLY A 1 130 ? -12.711 -5.628 4.932 1.00 89.81 130 GLY A CA 1
ATOM 1003 C C . GLY A 1 130 ? -11.268 -6.129 4.771 1.00 89.81 130 GLY A C 1
ATOM 1004 O O . GLY A 1 130 ? -10.677 -5.992 3.697 1.00 89.81 130 GLY A O 1
ATOM 1005 N N . ALA A 1 131 ? -10.696 -6.760 5.800 1.00 90.00 131 ALA A N 1
ATOM 1006 C CA . ALA A 1 131 ? -9.348 -7.323 5.744 1.00 90.00 131 ALA A CA 1
ATOM 1007 C C . ALA A 1 131 ? -9.272 -8.649 4.963 1.00 90.00 131 ALA A C 1
ATOM 1009 O O . ALA A 1 131 ? -8.208 -8.976 4.427 1.00 90.00 131 ALA A O 1
ATOM 1010 N N . GLN A 1 132 ? -10.370 -9.407 4.861 1.00 91.75 132 GLN A N 1
ATOM 1011 C CA . GLN A 1 132 ? -10.406 -10.686 4.138 1.00 91.75 132 GLN A CA 1
ATOM 1012 C C . GLN A 1 132 ? -10.026 -10.576 2.648 1.00 91.75 132 GLN A C 1
ATOM 1014 O O . GLN A 1 132 ? -9.089 -11.270 2.239 1.00 91.75 132 GLN A O 1
ATOM 1019 N N . PRO A 1 133 ? -10.646 -9.703 1.824 1.00 92.19 133 PRO A N 1
ATOM 1020 C CA . PRO A 1 133 ? -10.297 -9.593 0.406 1.00 92.19 133 PRO A CA 1
ATOM 1021 C C . PRO A 1 133 ? -8.868 -9.070 0.189 1.00 92.19 133 PRO A C 1
ATOM 1023 O O . PRO A 1 133 ? -8.193 -9.498 -0.749 1.00 92.19 133 PRO A O 1
ATOM 1026 N N . LEU A 1 134 ? -8.363 -8.205 1.080 1.00 89.56 134 LEU A N 1
ATOM 1027 C CA . LEU A 1 134 ? -6.963 -7.762 1.059 1.00 89.56 134 LEU A CA 1
ATOM 1028 C C . LEU A 1 134 ? -6.006 -8.929 1.322 1.00 89.56 134 LEU A C 1
ATOM 1030 O O . LEU A 1 134 ? -5.003 -9.089 0.623 1.00 89.56 134 LEU A O 1
ATOM 1034 N N . ARG A 1 135 ? -6.320 -9.775 2.307 1.00 89.12 135 ARG A N 1
ATOM 1035 C CA . ARG A 1 135 ? -5.525 -10.963 2.632 1.00 89.12 135 ARG A CA 1
ATOM 1036 C C . ARG A 1 135 ? -5.535 -11.980 1.496 1.00 89.12 135 ARG A C 1
ATOM 1038 O O . ARG A 1 135 ? -4.476 -12.495 1.146 1.00 89.12 135 ARG A O 1
ATOM 1045 N N . GLU A 1 136 ? -6.695 -12.233 0.900 1.00 89.81 136 GLU A N 1
ATOM 1046 C CA . GLU A 1 136 ? -6.838 -13.121 -0.258 1.00 89.81 136 GLU A CA 1
ATOM 1047 C C . GLU A 1 136 ? -5.994 -12.626 -1.445 1.00 89.81 136 GLU A C 1
ATOM 1049 O O . GLU A 1 136 ? -5.254 -13.402 -2.056 1.00 89.81 136 GLU A O 1
ATOM 1054 N N . PHE A 1 137 ? -6.033 -11.320 -1.731 1.00 89.50 137 PHE A N 1
ATOM 1055 C CA . PHE A 1 137 ? -5.193 -10.707 -2.759 1.00 89.50 137 PHE A CA 1
ATOM 1056 C C . PHE A 1 137 ? -3.698 -10.909 -2.473 1.00 89.50 137 PHE A C 1
ATOM 1058 O O . PHE A 1 137 ? -2.963 -11.354 -3.355 1.00 89.50 137 PHE A O 1
ATOM 1065 N N . MET A 1 138 ? -3.244 -10.650 -1.243 1.00 88.44 138 MET A N 1
ATOM 1066 C CA . MET A 1 138 ? -1.836 -10.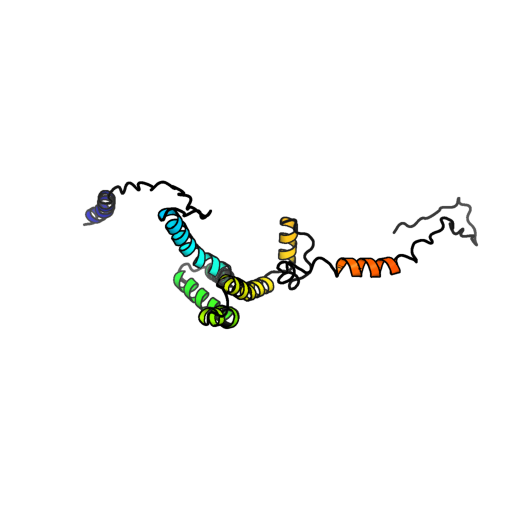826 -0.866 1.00 88.44 138 MET A CA 1
ATOM 1067 C C . MET A 1 138 ? -1.381 -12.289 -0.948 1.00 88.44 138 MET A C 1
ATOM 1069 O O . MET A 1 138 ? -0.283 -12.557 -1.444 1.00 88.44 138 MET A O 1
ATOM 1073 N N . LEU A 1 139 ? -2.215 -13.242 -0.516 1.00 88.81 139 LEU A N 1
ATOM 1074 C CA . LEU A 1 139 ? -1.894 -14.673 -0.574 1.00 88.81 139 LEU A CA 1
ATOM 1075 C C . LEU A 1 139 ? -1.723 -15.150 -2.017 1.00 88.81 139 LEU A C 1
ATOM 1077 O O . LEU A 1 139 ? -0.771 -15.868 -2.302 1.00 88.81 139 LEU A O 1
ATOM 1081 N N . ARG A 1 140 ? -2.558 -14.673 -2.947 1.00 88.88 140 ARG A N 1
ATOM 1082 C CA . ARG A 1 140 ? -2.404 -14.974 -4.381 1.00 88.88 140 ARG A CA 1
ATOM 1083 C C . ARG A 1 140 ? -1.101 -14.442 -4.983 1.00 88.88 140 ARG A C 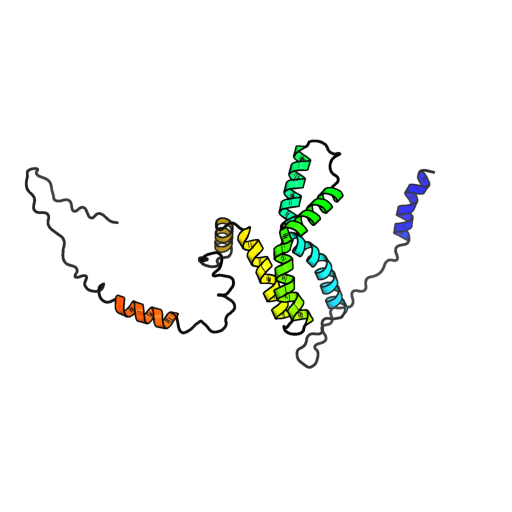1
ATOM 1085 O O . ARG A 1 140 ? -0.633 -14.978 -5.981 1.00 88.88 140 ARG A O 1
ATOM 1092 N N . GLN A 1 141 ? -0.533 -13.377 -4.416 1.00 86.62 141 GLN A N 1
ATOM 1093 C CA . GLN A 1 141 ? 0.715 -12.771 -4.894 1.00 86.62 141 GLN A CA 1
ATOM 1094 C C . GLN A 1 141 ? 1.968 -13.308 -4.185 1.00 86.62 141 GLN A C 1
ATOM 1096 O O . GLN A 1 141 ? 3.078 -12.999 -4.627 1.00 86.62 141 GLN A O 1
ATOM 1101 N N . THR A 1 142 ? 1.810 -14.077 -3.103 1.00 88.06 142 THR A N 1
ATOM 1102 C CA . THR A 1 142 ? 2.919 -14.594 -2.290 1.00 88.06 142 THR A CA 1
ATOM 1103 C C . THR A 1 142 ? 3.207 -16.043 -2.656 1.00 88.06 142 THR A C 1
ATOM 1105 O O . THR A 1 142 ? 2.300 -16.865 -2.747 1.00 88.06 142 THR A O 1
ATOM 1108 N N . ARG A 1 143 ? 4.482 -16.384 -2.857 1.00 88.69 143 ARG A N 1
ATOM 1109 C CA . ARG A 1 143 ? 4.873 -17.755 -3.196 1.00 88.69 143 ARG A CA 1
ATOM 1110 C C . ARG A 1 143 ? 4.830 -18.629 -1.945 1.00 88.69 143 ARG A C 1
ATOM 1112 O O . ARG A 1 143 ? 5.236 -18.207 -0.864 1.00 88.69 143 ARG A O 1
ATOM 1119 N N . GLU A 1 144 ? 4.429 -19.884 -2.107 1.00 84.12 144 GLU A N 1
ATOM 1120 C CA . GLU A 1 144 ? 4.386 -20.858 -1.006 1.00 84.12 144 GLU A CA 1
ATOM 1121 C C . GLU A 1 144 ? 5.762 -21.075 -0.358 1.00 84.12 144 GLU A C 1
ATOM 1123 O O . GLU A 1 144 ? 5.865 -21.215 0.859 1.00 84.12 144 GLU A O 1
ATOM 1128 N N . ALA A 1 145 ? 6.832 -21.029 -1.159 1.00 85.56 145 ALA A N 1
ATOM 1129 C CA . ALA A 1 145 ? 8.206 -21.120 -0.670 1.00 85.56 145 ALA A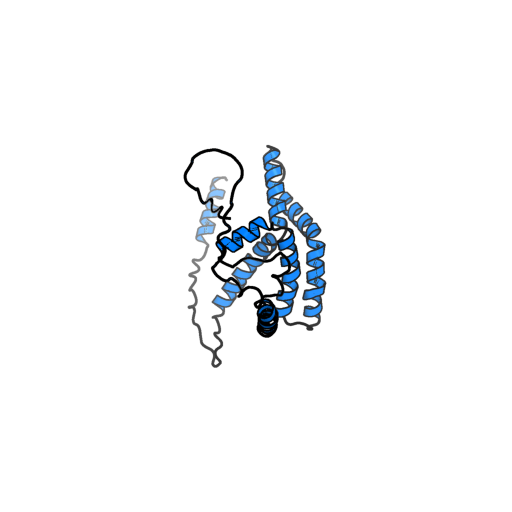 CA 1
ATOM 1130 C C . ALA A 1 145 ? 8.569 -19.966 0.283 1.00 85.56 145 ALA A C 1
ATOM 1132 O O . ALA A 1 145 ? 9.193 -20.202 1.318 1.00 85.56 145 ALA A O 1
ATOM 1133 N N . ASP A 1 146 ? 8.131 -18.742 -0.032 1.00 88.25 146 ASP A N 1
ATOM 1134 C CA . ASP A 1 146 ? 8.387 -17.559 0.794 1.00 88.25 146 ASP A CA 1
ATOM 1135 C C . ASP A 1 146 ? 7.585 -17.648 2.103 1.00 88.25 146 ASP A C 1
ATOM 1137 O O . ASP A 1 146 ? 8.124 -17.406 3.183 1.00 88.25 146 ASP A O 1
ATOM 1141 N N . LEU A 1 147 ? 6.326 -18.107 2.039 1.00 83.38 147 LEU A N 1
ATOM 1142 C CA . LEU A 1 147 ? 5.504 -18.373 3.228 1.00 83.38 147 LEU A CA 1
ATOM 1143 C C . LEU A 1 147 ? 6.138 -19.432 4.140 1.00 83.38 147 LEU A C 1
ATOM 1145 O O . LEU A 1 147 ? 6.192 -19.249 5.357 1.00 83.38 147 LEU A O 1
ATOM 1149 N N . GLY A 1 148 ? 6.644 -20.524 3.563 1.00 82.88 148 GLY A N 1
ATOM 1150 C CA . GLY A 1 148 ? 7.326 -21.584 4.302 1.00 82.88 148 GLY A CA 1
ATOM 1151 C C . GLY A 1 148 ? 8.624 -21.109 4.960 1.00 82.88 148 GLY A C 1
ATOM 1152 O O . GLY A 1 148 ? 8.910 -21.495 6.094 1.00 82.88 148 GLY A O 1
ATOM 1153 N N . LEU A 1 149 ? 9.386 -20.239 4.290 1.00 86.38 149 LEU A N 1
ATOM 1154 C CA . LEU A 1 149 ? 10.582 -19.619 4.861 1.00 86.38 149 LEU A CA 1
ATOM 1155 C C . LEU A 1 149 ? 10.230 -18.747 6.074 1.00 86.38 149 LEU A C 1
ATOM 1157 O O . LEU A 1 149 ? 10.814 -18.933 7.142 1.00 86.38 149 LEU A O 1
ATOM 1161 N N . PHE A 1 150 ? 9.253 -17.846 5.943 1.00 86.50 150 PHE A N 1
ATOM 1162 C CA . PHE A 1 150 ? 8.837 -16.989 7.057 1.00 86.50 150 PHE A CA 1
ATOM 1163 C C . PHE A 1 150 ? 8.246 -17.786 8.222 1.00 86.50 150 PHE A C 1
ATOM 1165 O O . PHE A 1 150 ? 8.509 -17.452 9.373 1.00 86.50 150 PHE A O 1
ATOM 1172 N N . ALA A 1 151 ? 7.521 -18.873 7.951 1.00 84.56 151 ALA A N 1
ATOM 1173 C CA . ALA A 1 151 ? 7.007 -19.761 8.992 1.00 84.56 151 ALA A CA 1
ATOM 1174 C C . ALA A 1 151 ? 8.122 -20.390 9.832 1.00 84.56 151 ALA A C 1
ATOM 1176 O O . ALA A 1 151 ? 8.040 -20.408 11.060 1.00 84.56 151 ALA A O 1
ATOM 1177 N N . ARG A 1 152 ? 9.181 -20.860 9.157 1.00 82.69 152 ARG A N 1
ATOM 1178 C CA . ARG A 1 152 ? 10.373 -21.433 9.795 1.00 82.69 152 ARG A CA 1
ATOM 1179 C C . ARG A 1 152 ? 11.120 -20.385 10.614 1.00 82.69 152 ARG A C 1
ATOM 1181 O O . ARG A 1 152 ? 11.499 -20.670 11.742 1.00 82.69 152 ARG A O 1
ATOM 1188 N N . LEU A 1 153 ? 11.283 -19.172 10.083 1.00 88.38 153 LEU A N 1
ATOM 1189 C CA . LEU A 1 153 ? 11.913 -18.062 10.809 1.00 88.38 153 LEU A CA 1
ATOM 1190 C C . LEU A 1 153 ? 11.093 -17.622 12.031 1.00 88.38 153 LEU A C 1
ATOM 1192 O O . LEU A 1 153 ? 11.664 -17.271 13.059 1.00 88.38 153 LEU A O 1
ATOM 1196 N N . ALA A 1 154 ? 9.763 -17.669 11.937 1.00 87.12 154 ALA A N 1
ATOM 1197 C CA . ALA A 1 154 ? 8.856 -17.304 13.020 1.00 87.12 154 ALA A CA 1
ATOM 1198 C C . ALA A 1 154 ? 8.646 -18.423 14.059 1.00 87.12 154 ALA A C 1
ATOM 1200 O O . ALA A 1 154 ? 7.906 -18.213 15.018 1.00 87.12 154 ALA A O 1
ATOM 1201 N N . ASN A 1 155 ? 9.244 -19.611 13.875 1.00 80.06 155 ASN A N 1
ATOM 1202 C CA . ASN A 1 155 ? 8.996 -20.815 14.687 1.00 80.06 155 ASN A CA 1
ATOM 1203 C C . ASN A 1 155 ? 7.503 -21.164 14.863 1.00 80.06 155 ASN A C 1
ATOM 1205 O O . ASN A 1 155 ? 7.111 -21.871 15.790 1.00 80.06 155 ASN A O 1
ATOM 1209 N N . THR A 1 156 ? 6.647 -20.699 13.956 1.00 68.69 156 THR A N 1
ATOM 1210 C CA . THR A 1 156 ? 5.269 -21.178 13.859 1.00 68.69 156 THR A CA 1
ATOM 1211 C C . THR A 1 156 ? 5.337 -22.511 13.114 1.00 68.69 156 THR A C 1
ATOM 1213 O O . THR A 1 156 ? 5.969 -22.538 12.064 1.00 68.69 156 THR A O 1
ATOM 1216 N N . GLY A 1 157 ? 4.769 -23.600 13.656 1.00 66.31 157 GLY A N 1
ATOM 1217 C CA . GLY A 1 157 ? 4.893 -24.979 13.133 1.00 66.31 157 GLY A CA 1
ATOM 1218 C C . GLY A 1 157 ? 4.508 -25.182 11.649 1.00 66.31 157 GLY A C 1
ATOM 1219 O O . GLY A 1 157 ? 4.310 -24.219 10.925 1.00 66.31 157 GLY A O 1
ATOM 1220 N N . PRO A 1 158 ? 4.401 -26.417 11.127 1.00 56.47 158 PRO A N 1
ATOM 1221 C CA . PRO A 1 158 ? 4.136 -26.648 9.701 1.00 56.47 158 PRO A CA 1
ATOM 1222 C C . PRO A 1 158 ? 2.800 -26.037 9.250 1.00 56.47 158 PRO A C 1
ATOM 1224 O O . PRO A 1 158 ? 1.749 -26.315 9.827 1.00 56.47 158 PRO A O 1
ATOM 1227 N N . LEU A 1 159 ? 2.832 -25.190 8.220 1.00 56.47 159 LEU A N 1
ATOM 1228 C CA . LEU A 1 159 ? 1.650 -24.492 7.714 1.00 56.47 159 LEU A CA 1
ATOM 1229 C C . LEU A 1 159 ? 1.023 -25.329 6.605 1.00 56.47 159 LEU A C 1
ATOM 1231 O O . LEU A 1 159 ? 1.603 -25.463 5.533 1.00 56.47 159 LEU A O 1
ATOM 1235 N N . GLN A 1 160 ? -0.147 -25.903 6.868 1.00 53.31 160 GLN A N 1
ATOM 1236 C CA . GLN A 1 160 ? -0.907 -26.641 5.863 1.00 53.31 160 GLN A CA 1
ATOM 1237 C C . GLN A 1 160 ? -1.669 -25.644 4.975 1.00 53.31 160 GLN A C 1
ATOM 1239 O O . GLN A 1 160 ? -2.715 -25.158 5.381 1.00 53.31 160 GLN A O 1
ATOM 1244 N N . GLY A 1 161 ? -1.120 -25.330 3.797 1.00 47.78 161 GLY A N 1
ATOM 1245 C CA . GLY A 1 161 ? -1.815 -24.737 2.642 1.00 47.78 161 GLY A CA 1
ATOM 1246 C C . GLY A 1 161 ? -2.389 -23.304 2.760 1.00 47.78 161 GLY A C 1
ATOM 1247 O O . GLY A 1 161 ? -2.505 -22.757 3.859 1.00 47.78 161 GLY A O 1
ATOM 1248 N N . PRO A 1 162 ? -2.737 -22.660 1.624 1.00 54.97 162 PRO A N 1
ATOM 1249 C CA . PRO A 1 162 ? -3.056 -21.225 1.576 1.00 54.97 162 PRO A CA 1
ATOM 1250 C C . PRO A 1 162 ? -4.425 -20.832 2.163 1.00 54.97 162 PRO A C 1
ATOM 1252 O O . PRO A 1 162 ? -4.553 -19.722 2.678 1.00 54.97 162 PRO A O 1
ATOM 1255 N N . GLU A 1 163 ? -5.430 -21.715 2.137 1.00 51.19 163 GLU A N 1
ATOM 1256 C CA . GLU A 1 163 ? -6.806 -21.400 2.577 1.00 51.19 163 GLU A CA 1
ATOM 1257 C C . GLU A 1 163 ? -7.156 -21.868 4.004 1.00 51.19 163 GLU A C 1
ATOM 1259 O O . GLU A 1 163 ? -7.953 -21.228 4.678 1.00 51.19 163 GLU A O 1
ATOM 1264 N N . ALA A 1 164 ? -6.474 -22.875 4.565 1.00 44.88 164 ALA A N 1
ATOM 1265 C CA . ALA A 1 164 ? -6.780 -23.400 5.908 1.00 44.88 164 ALA A CA 1
ATOM 1266 C C . ALA A 1 164 ? -6.367 -22.474 7.083 1.00 44.88 164 ALA A C 1
ATOM 1268 O O . ALA A 1 164 ? -6.507 -22.834 8.253 1.00 44.88 164 ALA A O 1
ATOM 1269 N N . ARG A 1 165 ? -5.832 -21.277 6.802 1.00 49.78 165 ARG A N 1
ATOM 1270 C CA . ARG A 1 165 ? -5.280 -20.339 7.800 1.00 49.78 165 ARG A CA 1
ATOM 1271 C C . ARG A 1 165 ? -6.123 -19.080 8.034 1.00 49.78 165 ARG A C 1
ATOM 1273 O O . ARG A 1 165 ? -5.774 -18.284 8.911 1.00 49.78 165 ARG A O 1
ATOM 1280 N N . ALA A 1 166 ? -7.159 -18.853 7.231 1.00 45.81 166 ALA A N 1
ATOM 1281 C CA . ALA A 1 166 ? -8.045 -17.704 7.399 1.00 45.81 166 ALA A CA 1
ATOM 1282 C C . ALA A 1 166 ? -9.108 -17.961 8.486 1.00 45.81 166 ALA A C 1
ATOM 1284 O O . ALA A 1 166 ? -9.393 -17.055 9.261 1.00 45.81 166 ALA A O 1
ATOM 1285 N N . ASP A 1 167 ? -9.560 -19.208 8.648 1.00 45.12 167 ASP A N 1
ATOM 1286 C CA . ASP A 1 167 ? -10.754 -19.513 9.458 1.00 45.12 167 ASP A CA 1
ATOM 1287 C C . ASP A 1 167 ? -10.433 -20.349 10.713 1.00 45.12 167 ASP A C 1
ATOM 1289 O O . ASP A 1 167 ? -11.213 -20.411 11.660 1.00 45.12 167 ASP A O 1
ATOM 1293 N N . ALA A 1 168 ? -9.254 -20.980 10.774 1.00 47.50 168 ALA A N 1
ATOM 1294 C CA . ALA A 1 168 ? -8.928 -21.946 11.830 1.00 47.50 168 ALA A CA 1
ATOM 1295 C C . ALA A 1 168 ? -8.379 -21.332 13.136 1.00 47.50 168 ALA A C 1
ATOM 1297 O O . ALA A 1 168 ? -8.130 -22.063 14.097 1.00 47.50 168 ALA A O 1
ATOM 1298 N N . HIS A 1 169 ? -8.162 -20.012 13.198 1.00 51.19 169 HIS A N 1
ATOM 1299 C CA . HIS A 1 169 ? -7.618 -19.346 14.392 1.00 51.19 169 HIS A CA 1
ATOM 1300 C C . HIS A 1 169 ? -8.631 -18.469 15.149 1.00 51.19 169 HIS A C 1
ATOM 1302 O O . HIS A 1 169 ? -8.336 -18.069 16.271 1.00 51.19 169 HIS A O 1
ATOM 1308 N N . PHE A 1 170 ? -9.824 -18.215 14.594 1.00 44.12 170 PHE A N 1
ATOM 1309 C CA . PHE A 1 170 ? -10.813 -17.287 15.171 1.00 44.12 170 PHE A CA 1
ATOM 1310 C C . PHE A 1 170 ? -12.158 -17.936 15.550 1.00 44.12 170 PHE A C 1
ATOM 1312 O O . PHE A 1 170 ? -13.191 -17.280 15.586 1.00 44.12 170 PHE A O 1
ATOM 1319 N N . ALA A 1 171 ? -12.146 -19.226 15.897 1.00 39.47 171 ALA A N 1
ATOM 1320 C CA . ALA A 1 171 ? -13.273 -19.884 16.558 1.00 39.47 171 ALA A CA 1
ATOM 1321 C C . ALA A 1 171 ? -12.887 -20.278 17.999 1.00 39.47 171 ALA A C 1
ATOM 1323 O O . ALA A 1 171 ? -12.184 -21.280 18.186 1.00 39.47 171 ALA A O 1
ATOM 1324 N N . PRO A 1 172 ? -13.342 -19.553 19.040 1.00 46.53 172 PRO A N 1
ATOM 1325 C CA . PRO A 1 172 ? -13.349 -20.092 20.389 1.00 46.53 172 PRO A CA 1
ATOM 1326 C C . PRO A 1 172 ? -14.521 -21.077 20.472 1.00 46.53 172 PRO A C 1
ATOM 1328 O O . PRO A 1 172 ? -15.656 -20.681 20.713 1.00 46.53 172 PRO A O 1
ATOM 1331 N N . GLY A 1 173 ? -14.274 -22.362 20.200 1.00 48.38 173 GLY A N 1
ATOM 1332 C CA . GLY A 1 173 ? -15.324 -23.376 20.381 1.00 48.38 173 GLY A CA 1
ATOM 1333 C C . GLY A 1 173 ? -15.168 -24.725 19.683 1.00 48.38 173 GLY A C 1
ATOM 1334 O O . GLY A 1 173 ? -15.997 -25.593 19.916 1.00 48.38 173 GLY A O 1
ATOM 1335 N N . LEU A 1 174 ? -14.144 -24.952 18.850 1.00 46.62 174 LEU A N 1
ATOM 1336 C CA . LEU A 1 174 ? -13.985 -26.241 18.139 1.00 46.62 174 LEU A CA 1
ATOM 1337 C C . LEU A 1 174 ? -12.689 -27.004 18.455 1.00 46.62 174 LEU A C 1
ATOM 1339 O O . LEU A 1 174 ? -12.345 -27.974 17.779 1.00 46.62 174 LEU A O 1
ATOM 1343 N N . ARG A 1 175 ? -12.004 -26.618 19.533 1.00 52.84 175 ARG A N 1
ATOM 1344 C CA . ARG A 1 175 ? -11.245 -27.571 20.353 1.00 52.84 175 ARG A CA 1
ATOM 1345 C C . ARG A 1 175 ? -12.241 -27.973 21.436 1.00 52.84 175 ARG A C 1
ATOM 1347 O O . ARG A 1 175 ? -12.451 -27.183 22.339 1.00 52.84 175 ARG A O 1
ATOM 1354 N N . ASP A 1 176 ? -13.093 -28.969 21.235 1.00 52.62 176 ASP A N 1
ATOM 1355 C CA . ASP A 1 176 ? -12.848 -30.273 21.846 1.00 52.62 176 ASP A CA 1
ATOM 1356 C C . ASP A 1 176 ? -13.995 -31.241 21.479 1.00 52.62 176 ASP A C 1
ATOM 1358 O O . ASP A 1 176 ? -15.048 -31.230 22.104 1.00 52.62 176 ASP A O 1
ATOM 1362 N N . GLN A 1 177 ? -13.851 -31.991 20.381 1.00 45.28 177 GLN A N 1
ATOM 1363 C CA . GLN A 1 177 ? -14.775 -33.081 19.988 1.00 45.28 177 GLN A CA 1
ATOM 1364 C C . GLN A 1 177 ? -14.205 -33.894 18.815 1.00 45.28 177 GLN A C 1
ATOM 1366 O O . GLN A 1 177 ? -14.354 -35.111 18.743 1.00 45.28 177 GLN A O 1
ATOM 1371 N N . ARG A 1 178 ? -13.494 -33.240 17.884 1.00 47.81 178 ARG A N 1
ATOM 1372 C CA . ARG A 1 178 ? -12.920 -33.912 16.702 1.00 47.81 178 ARG A CA 1
ATOM 1373 C C . ARG A 1 178 ? -11.552 -34.559 16.949 1.00 47.81 178 ARG A C 1
ATOM 1375 O O . ARG A 1 178 ? -11.137 -35.388 16.144 1.00 47.81 178 ARG A O 1
ATOM 1382 N N . VAL A 1 179 ? -10.861 -34.187 18.027 1.00 55.41 179 VAL A N 1
ATOM 1383 C CA . VAL A 1 179 ? -9.610 -34.841 18.445 1.00 55.41 179 VAL A CA 1
ATOM 1384 C C . VAL A 1 179 ? -9.932 -36.114 19.227 1.00 55.41 179 VAL A C 1
ATOM 1386 O O . VAL A 1 179 ? -9.408 -37.164 18.872 1.00 55.41 179 VAL A O 1
ATOM 1389 N N . GLU A 1 180 ? -10.892 -36.063 20.152 1.00 56.66 180 GLU A N 1
ATOM 1390 C CA . GLU A 1 180 ? -11.346 -37.227 20.927 1.00 56.66 180 GLU A CA 1
ATOM 1391 C C . GLU A 1 180 ? -11.913 -38.348 20.027 1.00 56.66 180 GLU A C 1
ATOM 1393 O O . GLU A 1 180 ? -11.455 -39.490 20.086 1.00 56.66 180 GLU A O 1
ATOM 1398 N N . ASN A 1 181 ? -12.816 -38.019 19.086 1.00 48.34 181 ASN A N 1
ATOM 1399 C CA . ASN A 1 181 ? -13.387 -39.020 18.167 1.00 48.34 181 ASN A CA 1
ATOM 1400 C C . ASN A 1 181 ? -12.343 -39.633 17.221 1.00 48.34 181 ASN A C 1
ATOM 1402 O O . ASN A 1 181 ? -12.462 -40.793 16.838 1.00 48.34 181 ASN A O 1
ATOM 1406 N N . ARG A 1 182 ? -11.294 -38.883 16.858 1.00 51.56 182 ARG A N 1
ATOM 1407 C CA . ARG A 1 182 ? -10.233 -39.382 15.969 1.00 51.56 182 ARG A CA 1
ATOM 1408 C C . ARG A 1 182 ? -9.194 -40.225 16.718 1.00 51.56 182 ARG A C 1
ATOM 1410 O O . ARG A 1 182 ? -8.529 -41.045 16.090 1.00 51.56 182 ARG A O 1
ATOM 1417 N N . ILE A 1 183 ? -9.066 -40.048 18.037 1.00 59.03 183 ILE A N 1
ATOM 1418 C CA . ILE A 1 183 ? -8.274 -40.930 18.904 1.00 59.03 183 ILE A CA 1
ATOM 1419 C C . ILE A 1 183 ? -9.028 -42.244 19.142 1.00 59.03 183 ILE A C 1
ATOM 1421 O O . ILE A 1 183 ? -8.397 -43.295 19.093 1.00 59.03 183 ILE A O 1
ATOM 1425 N N . SER A 1 184 ? -10.357 -42.215 19.296 1.00 55.06 184 SER A N 1
ATOM 1426 C CA . SER A 1 184 ? -11.168 -43.434 19.443 1.00 55.06 184 SER A CA 1
ATOM 1427 C C . SER A 1 184 ? -11.194 -44.296 18.168 1.00 55.06 184 SER A C 1
ATOM 1429 O O . SER A 1 184 ? -10.978 -45.502 18.271 1.00 55.06 184 SER A O 1
ATOM 1431 N N . ASP A 1 185 ? -11.322 -43.691 16.977 1.00 51.84 185 ASP A N 1
ATOM 1432 C CA . ASP A 1 185 ? -11.259 -44.423 15.694 1.00 51.84 185 ASP A CA 1
ATOM 1433 C C . ASP A 1 185 ? -9.877 -45.056 15.446 1.00 51.84 185 ASP A C 1
ATOM 1435 O O . ASP A 1 185 ? -9.779 -46.196 15.000 1.00 51.84 185 ASP A O 1
ATOM 1439 N N . ARG A 1 186 ? -8.781 -44.362 15.794 1.00 53.31 186 ARG A N 1
ATOM 1440 C CA . ARG A 1 186 ? -7.421 -44.913 15.633 1.00 53.31 186 ARG A CA 1
ATOM 1441 C C . ARG A 1 186 ? -7.016 -45.925 16.701 1.00 53.31 186 ARG A C 1
ATOM 1443 O O . ARG A 1 186 ? -6.069 -46.674 16.466 1.00 53.31 186 ARG A O 1
ATOM 1450 N N . LEU A 1 187 ? -7.684 -45.960 17.855 1.00 54.00 187 LEU A N 1
ATOM 1451 C CA . LEU A 1 187 ? -7.408 -46.965 18.886 1.00 54.00 187 LEU A CA 1
ATOM 1452 C C . LEU A 1 187 ? -7.999 -48.336 18.518 1.00 54.00 187 LEU A C 1
ATOM 1454 O O . LEU A 1 187 ? -7.498 -49.353 18.990 1.00 54.00 187 LEU A O 1
ATOM 1458 N N . HIS A 1 188 ? -9.007 -48.370 17.638 1.00 56.41 188 HIS A N 1
ATOM 1459 C CA . HIS A 1 188 ? -9.576 -49.609 17.101 1.00 56.41 188 HIS A CA 1
ATOM 1460 C C . HIS A 1 188 ? -8.733 -50.218 15.961 1.00 56.41 188 HIS A C 1
ATOM 1462 O O . HIS A 1 188 ? -8.736 -51.435 15.791 1.00 56.41 188 HIS A O 1
ATOM 1468 N N . ASP A 1 189 ? -7.946 -49.398 15.252 1.00 54.38 189 ASP A N 1
ATOM 1469 C CA . ASP A 1 189 ? -6.987 -49.840 14.224 1.00 54.38 189 ASP A CA 1
ATOM 1470 C C . ASP A 1 189 ? -5.616 -50.256 14.793 1.00 54.38 189 ASP A C 1
ATOM 1472 O O . ASP A 1 189 ? -4.784 -50.808 14.073 1.00 54.38 189 ASP A O 1
ATOM 1476 N N . PHE A 1 190 ? -5.349 -50.018 16.084 1.00 47.81 190 PHE A N 1
ATOM 1477 C CA . PHE A 1 190 ? -4.047 -50.318 16.699 1.00 47.81 190 PHE A CA 1
ATOM 1478 C C . PHE A 1 190 ? -3.875 -51.791 17.117 1.00 47.81 190 PHE A C 1
ATOM 1480 O O . PHE A 1 190 ? -2.826 -52.172 17.638 1.00 47.81 190 PHE A O 1
ATOM 1487 N N . HIS A 1 191 ? -4.880 -52.637 16.871 1.00 55.91 191 HIS A N 1
ATOM 1488 C CA . HIS A 1 191 ? -4.882 -54.045 17.273 1.00 55.91 191 HIS A CA 1
ATOM 1489 C C . HIS A 1 191 ? -4.571 -55.082 16.164 1.00 55.91 191 HIS A C 1
ATOM 1491 O O . HIS A 1 191 ? -5.071 -56.204 16.251 1.00 55.91 191 HIS A O 1
ATOM 1497 N N . PRO A 1 192 ? -3.700 -54.783 15.172 1.00 48.53 192 PRO A N 1
ATOM 1498 C CA . PRO A 1 192 ? -2.946 -55.847 14.506 1.00 48.53 192 PRO A CA 1
ATOM 1499 C C . PRO A 1 192 ? -1.417 -55.655 14.529 1.00 48.53 192 PRO A C 1
ATOM 1501 O O . PRO A 1 192 ? -0.711 -56.449 13.919 1.00 48.53 192 PRO A O 1
ATOM 1504 N N . PHE A 1 193 ? -0.869 -54.655 15.239 1.00 44.03 193 PHE A N 1
ATOM 1505 C CA . PHE A 1 193 ? 0.593 -54.448 15.310 1.00 44.03 193 PHE A CA 1
ATOM 1506 C C . PHE A 1 193 ? 1.263 -55.035 16.571 1.00 44.03 193 PHE A C 1
ATOM 1508 O O . PHE A 1 193 ? 2.480 -54.975 16.715 1.00 44.03 193 PHE A O 1
ATOM 1515 N N . PHE A 1 194 ? 0.489 -55.637 17.479 1.00 45.41 194 PHE A N 1
ATOM 1516 C CA . PHE A 1 194 ? 0.989 -56.274 18.707 1.00 45.41 194 PHE A CA 1
ATOM 1517 C C . PHE A 1 194 ? 0.991 -57.811 18.633 1.00 45.41 194 PHE A C 1
ATOM 1519 O O . PHE A 1 194 ? 0.709 -58.485 19.619 1.00 45.41 194 PHE A O 1
ATOM 1526 N N . ASP A 1 195 ? 1.334 -58.372 17.472 1.00 45.94 195 ASP A N 1
ATOM 1527 C CA . ASP A 1 195 ? 1.756 -59.776 17.369 1.00 45.94 195 ASP A CA 1
ATOM 1528 C C . ASP A 1 195 ? 3.059 -59.886 16.564 1.00 45.94 195 ASP A C 1
ATOM 1530 O O . ASP A 1 195 ? 3.119 -60.429 15.465 1.00 45.94 195 ASP A O 1
ATOM 1534 N N . TYR A 1 196 ? 4.125 -59.300 17.113 1.00 42.19 196 TYR A N 1
ATOM 1535 C CA . TYR A 1 196 ? 5.491 -59.600 16.697 1.00 42.19 196 TYR A CA 1
ATOM 1536 C C . TYR A 1 196 ? 6.127 -60.478 17.774 1.00 42.19 196 TYR A C 1
ATOM 1538 O O . TYR A 1 196 ? 6.654 -59.986 18.777 1.00 42.19 196 TYR A O 1
ATOM 1546 N N . ARG A 1 197 ? 6.052 -61.800 17.592 1.00 45.62 197 ARG A N 1
ATOM 1547 C CA . ARG A 1 197 ? 6.878 -62.728 18.367 1.00 45.62 197 ARG A CA 1
ATOM 1548 C C . ARG A 1 197 ? 8.341 -62.597 17.923 1.00 45.62 197 ARG A C 1
ATOM 1550 O O . ARG A 1 197 ? 8.622 -62.700 16.731 1.00 45.62 197 ARG A O 1
ATOM 1557 N N . PRO A 1 198 ? 9.296 -62.431 18.851 1.00 47.19 198 PRO A N 1
ATOM 1558 C CA . PRO A 1 198 ? 10.712 -62.486 18.521 1.00 47.19 198 PRO A CA 1
ATOM 1559 C C . PRO A 1 198 ? 11.083 -63.955 18.275 1.00 47.19 198 PRO A C 1
ATOM 1561 O O . PRO A 1 198 ? 11.100 -64.742 19.221 1.00 47.19 198 PRO A O 1
ATOM 1564 N N . GLY A 1 199 ? 11.326 -64.354 17.021 1.00 55.06 199 GLY A N 1
ATOM 1565 C CA . GLY A 1 199 ? 11.590 -65.771 16.741 1.00 55.06 199 GLY A CA 1
ATOM 1566 C C . GLY A 1 199 ? 12.174 -66.172 15.388 1.00 55.06 199 GLY A C 1
ATOM 1567 O O . GLY A 1 199 ? 12.956 -67.116 15.375 1.00 55.06 199 GLY A O 1
ATOM 1568 N N . ASP A 1 200 ? 11.894 -65.494 14.275 1.00 47.53 200 ASP A N 1
ATOM 1569 C CA . ASP A 1 200 ? 12.193 -66.104 12.967 1.00 47.53 200 ASP A CA 1
ATOM 1570 C C . ASP A 1 200 ? 13.404 -65.485 12.255 1.00 47.53 200 ASP A C 1
ATOM 1572 O O . ASP A 1 200 ? 13.300 -64.644 11.364 1.00 47.53 200 ASP A O 1
ATOM 1576 N N . CYS A 1 201 ? 14.594 -65.959 12.633 1.00 48.72 201 CYS A N 1
ATOM 1577 C CA . CYS A 1 201 ? 15.764 -65.934 11.757 1.00 48.72 201 CYS A CA 1
ATOM 1578 C C . CYS A 1 201 ? 15.602 -67.040 10.705 1.00 48.72 201 CYS A C 1
ATOM 1580 O O . CYS A 1 201 ? 15.845 -68.213 10.996 1.00 48.72 201 CYS A O 1
ATOM 1582 N N . GLN A 1 202 ? 15.212 -66.691 9.479 1.00 53.59 202 GLN A N 1
ATOM 1583 C CA . GLN A 1 202 ? 15.121 -67.677 8.404 1.00 53.59 202 GLN A CA 1
ATOM 1584 C C . GLN A 1 202 ? 16.529 -68.128 7.967 1.00 53.59 202 GLN A C 1
ATOM 1586 O O . GLN A 1 202 ? 17.321 -67.359 7.422 1.00 53.59 202 GLN A O 1
ATOM 1591 N N . ARG A 1 203 ? 16.832 -69.401 8.237 1.00 46.06 203 ARG A N 1
ATOM 1592 C CA . ARG A 1 203 ? 18.001 -70.152 7.762 1.00 46.06 203 ARG A CA 1
ATOM 1593 C C . ARG A 1 203 ? 17.842 -70.410 6.257 1.00 46.06 203 ARG A C 1
ATOM 1595 O O . ARG A 1 203 ? 16.857 -71.011 5.842 1.00 46.06 203 ARG A O 1
ATOM 1602 N N . VAL A 1 204 ? 18.793 -69.941 5.450 1.00 50.88 204 VAL A N 1
ATOM 1603 C CA . VAL A 1 204 ? 18.890 -70.285 4.023 1.00 50.88 204 VAL A CA 1
ATOM 1604 C C . VAL A 1 204 ? 19.781 -71.521 3.917 1.00 50.88 204 VAL A C 1
ATOM 1606 O O . VAL A 1 204 ? 21.001 -71.407 3.996 1.00 50.88 204 VAL A O 1
ATOM 1609 N N . ASP A 1 205 ? 19.166 -72.697 3.800 1.00 43.88 205 ASP A N 1
ATOM 1610 C CA . ASP A 1 205 ? 19.862 -73.948 3.489 1.00 43.88 205 ASP A CA 1
ATOM 1611 C C . ASP A 1 205 ? 20.074 -74.020 1.966 1.00 43.88 205 ASP A C 1
ATOM 1613 O O . ASP A 1 205 ? 19.132 -73.889 1.184 1.00 43.88 205 ASP A O 1
ATOM 1617 N N . GLY A 1 206 ? 21.340 -74.112 1.555 1.00 46.47 206 GLY A N 1
ATOM 1618 C CA . GLY A 1 206 ? 21.788 -73.902 0.178 1.00 46.47 206 GLY A CA 1
ATOM 1619 C C . GLY A 1 206 ? 21.700 -75.111 -0.757 1.00 46.47 206 GLY A C 1
ATOM 1620 O O . GLY A 1 206 ? 21.386 -76.228 -0.356 1.00 46.47 206 GLY A O 1
ATOM 1621 N N . ILE A 1 207 ? 22.067 -74.866 -2.019 1.00 42.16 207 ILE A N 1
ATOM 1622 C CA . ILE A 1 207 ? 22.553 -75.867 -2.979 1.00 42.16 207 ILE A CA 1
ATOM 1623 C C . ILE A 1 207 ? 23.733 -75.237 -3.742 1.00 42.16 207 ILE A C 1
ATOM 1625 O O . ILE A 1 207 ? 23.526 -74.266 -4.466 1.00 42.16 207 ILE A O 1
ATOM 1629 N N . GLY A 1 208 ? 24.932 -75.818 -3.603 1.00 49.56 208 GLY A N 1
ATOM 1630 C CA . GLY A 1 208 ? 26.039 -75.683 -4.565 1.00 49.56 208 GLY A CA 1
ATOM 1631 C C . GLY A 1 208 ? 27.282 -74.911 -4.100 1.00 49.56 208 GLY A C 1
ATOM 1632 O O . GLY A 1 208 ? 27.331 -73.698 -4.249 1.00 49.56 208 GLY A O 1
ATOM 1633 N N . ASP A 1 209 ? 28.258 -75.668 -3.585 1.00 55.69 209 ASP A N 1
ATOM 1634 C CA . ASP A 1 209 ? 29.726 -75.510 -3.685 1.00 55.69 209 ASP A CA 1
ATOM 1635 C C . ASP A 1 209 ? 30.369 -74.105 -3.570 1.00 55.69 209 ASP A C 1
ATOM 1637 O O . ASP A 1 209 ? 30.526 -73.421 -4.576 1.00 55.69 209 ASP A O 1
ATOM 1641 N N . ASP A 1 210 ? 30.823 -73.728 -2.360 1.00 56.09 210 ASP A N 1
ATOM 1642 C CA . ASP A 1 210 ? 32.174 -73.180 -2.068 1.00 56.09 210 ASP A CA 1
ATOM 1643 C C . ASP A 1 210 ? 32.359 -73.011 -0.532 1.00 56.09 210 ASP A C 1
ATOM 1645 O O . ASP A 1 210 ? 31.479 -72.492 0.163 1.00 56.09 210 ASP A O 1
ATOM 1649 N N . ASP A 1 211 ? 33.484 -73.474 0.024 1.00 56.75 211 ASP A N 1
ATOM 1650 C CA . ASP A 1 211 ? 33.795 -73.504 1.465 1.00 56.75 211 ASP A CA 1
ATOM 1651 C C . ASP A 1 211 ? 34.051 -72.099 2.068 1.00 56.75 211 ASP A C 1
ATOM 1653 O O . ASP A 1 211 ? 35.180 -71.600 2.091 1.00 56.75 211 ASP 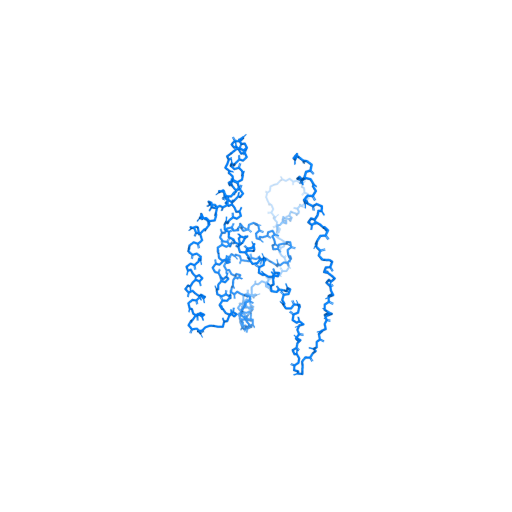A O 1
ATOM 1657 N N . GLY A 1 212 ? 33.021 -71.466 2.647 1.00 62.00 212 GLY A N 1
ATOM 1658 C CA . GLY A 1 212 ? 33.149 -70.200 3.385 1.00 62.00 212 GLY A CA 1
ATOM 1659 C C . GLY A 1 212 ? 32.217 -70.085 4.606 1.00 62.00 212 GLY A C 1
ATOM 1660 O O . GLY A 1 212 ? 31.117 -70.636 4.597 1.00 62.00 212 GLY A O 1
ATOM 1661 N N . PRO A 1 213 ? 32.613 -69.375 5.687 1.00 61.41 213 PRO A N 1
ATOM 1662 C CA . PRO A 1 213 ? 31.778 -69.219 6.878 1.00 61.41 213 PRO A CA 1
ATOM 1663 C C . PRO A 1 213 ? 30.512 -68.377 6.600 1.00 61.41 213 PRO A C 1
ATOM 1665 O O . PRO A 1 213 ? 30.566 -67.418 5.822 1.00 61.41 213 PRO A O 1
ATOM 1668 N N . PRO A 1 214 ? 29.381 -68.678 7.269 1.00 53.41 214 PRO A N 1
ATOM 1669 C CA . PRO A 1 214 ? 28.085 -68.058 7.003 1.00 53.41 214 PRO A CA 1
ATOM 1670 C C . PRO A 1 214 ? 28.098 -66.557 7.323 1.00 53.41 214 PRO A C 1
ATOM 1672 O O . PRO A 1 214 ? 28.368 -66.146 8.453 1.00 53.41 214 PRO A O 1
ATOM 1675 N N . ARG A 1 215 ? 27.774 -65.718 6.331 1.00 53.34 215 ARG A N 1
ATOM 1676 C CA . ARG A 1 215 ? 27.556 -64.277 6.521 1.00 53.34 215 ARG A CA 1
ATOM 1677 C C . ARG A 1 215 ? 26.066 -63.979 6.617 1.00 53.34 215 ARG A C 1
ATOM 1679 O O . ARG A 1 215 ? 25.328 -64.142 5.652 1.00 53.34 215 ARG A O 1
ATOM 1686 N N . HIS A 1 216 ? 25.636 -63.486 7.774 1.00 53.00 216 HIS A N 1
ATOM 1687 C CA . HIS A 1 216 ? 24.306 -62.913 7.949 1.00 53.00 216 HIS A CA 1
ATOM 1688 C C . HIS A 1 216 ? 24.293 -61.484 7.389 1.00 53.00 216 HIS A C 1
ATOM 1690 O O . HIS A 1 216 ? 24.864 -60.574 7.988 1.00 53.00 216 HIS A O 1
ATOM 1696 N N . HIS A 1 217 ? 23.651 -61.279 6.237 1.00 52.62 217 HIS A N 1
ATOM 1697 C CA . HIS A 1 217 ? 23.329 -59.942 5.740 1.00 52.62 217 HIS A CA 1
ATOM 1698 C C . HIS A 1 217 ? 21.979 -59.501 6.308 1.00 52.62 217 HIS A C 1
ATOM 1700 O O . HIS A 1 217 ? 20.926 -59.949 5.865 1.00 52.62 217 HIS A O 1
ATOM 1706 N N . CYS A 1 218 ? 22.025 -58.612 7.297 1.00 49.75 218 CYS A N 1
ATOM 1707 C CA . CYS A 1 218 ? 20.869 -57.851 7.752 1.00 49.75 218 CYS A CA 1
ATOM 1708 C C . CYS A 1 218 ? 20.841 -56.547 6.939 1.00 49.75 218 CYS A C 1
ATOM 1710 O O . CYS A 1 218 ? 21.609 -55.626 7.222 1.00 49.75 218 CYS A O 1
ATOM 1712 N N . SER A 1 219 ? 20.036 -56.488 5.876 1.00 46.69 219 SER A N 1
ATOM 1713 C CA . SER A 1 219 ? 19.796 -55.238 5.148 1.00 46.69 219 SER A CA 1
ATOM 1714 C C . SER A 1 219 ? 18.889 -54.352 5.994 1.00 46.69 219 SER A C 1
ATOM 1716 O O . SER A 1 219 ? 17.701 -54.623 6.126 1.00 46.69 219 SER A O 1
ATOM 1718 N N . ALA A 1 220 ? 19.470 -53.314 6.590 1.00 40.41 220 ALA A N 1
ATOM 1719 C CA . ALA A 1 220 ? 18.727 -52.234 7.218 1.00 40.41 220 ALA A CA 1
ATOM 1720 C C . ALA A 1 220 ? 18.096 -51.350 6.131 1.00 40.41 220 ALA A C 1
ATOM 1722 O O . ALA A 1 220 ? 18.812 -50.805 5.289 1.00 40.41 220 ALA A O 1
ATOM 1723 N N . LEU A 1 221 ? 16.775 -51.203 6.173 1.00 43.88 221 LEU A N 1
ATOM 1724 C CA . LEU A 1 221 ? 16.043 -50.068 5.616 1.00 43.88 221 LEU A CA 1
ATOM 1725 C C . LEU A 1 221 ? 14.989 -49.654 6.639 1.00 43.88 221 LEU A C 1
ATOM 1727 O O . LEU A 1 221 ? 14.268 -50.558 7.115 1.00 43.88 221 LEU A O 1
#

Sequence (221 aa):
MRRLLSVAPVLLWLVTPLAFAQLPGITSQPLPGGGQSWSLPVQTLVFITSLTFIPAILLMMTSFTRIIIVFGLLRNALGTPSAPPNQVLLGLALFLTFFIMSPVIDKIYVDAYQPFSEEKISMQEALEKGAQPLREFMLRQTREADLGLFARLANTGPLQGPEARADAHFAPGLRDQRVENRISDRLHDFHPFFDYRPGDCQRVDGIGDDDGPPRHHCSAL

Foldseek 3Di:
DVVVVVCVVVVVVVPPPPPPPPPPDQDQDQDVPRDTDGPPVVVVVVVVVCVVVVVVVVCVLFCLVVQLVVVVVVVVVVVDPPPDDPVVSNVVSVVVRCVVCVVLVVQLCVQQVVCVVVVNDDPVVSVLSNVVSSLVVVLVVDDPVNVQVVCVVVVPDDDDDSPVPSPVPPDPPPPDDVVVVVVVVVVVVPPPPPPDDPDDPDDDDDDDDDDDDDDDDDDDD

InterPro domains:
  IPR005837 Flagellar transport protein FliP [PR00951] (43-52)
  IPR005837 Flagellar transport protein FliP [PR00951] (103-115)
  IPR005837 Flagellar transport protein FliP [PR00951] (115-129)
  IPR005837 Flagellar transport protein FliP [PR00951] (143-155)
  IPR005838 Type III secretion system inner membrane P protein [PF00813] (48-157)
  IPR005838 Type III secretion system inner membrane P protein [PR01302] (45-64)
  IPR005838 Type III secretion system inner membrane P protein [PR01302] (64-84)
  IPR005838 Type III secretion system inner membrane P protein [PR01302] (84-103)
  IPR005838 Type III secretion system inner membrane P protein [PTHR30587] (11-163)

Radius of gyration: 34.24 Å; chains: 1; bounding box: 61×119×60 Å

pLDDT: mean 72.9, std 19.04, range [39.47, 95.81]